Protein AF-A0A949E600-F1 (afdb_monomer_lite)

Radius of gyration: 34.29 Å; chains: 1; bounding box: 96×47×85 Å

pLDDT: mean 82.5, std 12.32, range [48.97, 97.75]

Secondary structure (DSSP, 8-state):
-----HHHHHHHHHHHHHHHHHHHHHHT-------------EEEEEE-B-TTSPBPPSEEEEEEEEEESSSSS--EEEEEEE-STTSSEEEBTTEEEEEETSSS---S-TTSS-EEEEEEEESSSSS---EEEEEEEEE---HHHHHHGGGTT--SSSPPPTTSSS------S----SS----S----TTSEEEESS-EEEEEEEEESEEEESS-EEEEEEEEES-EEESSS--EE--

Foldseek 3Di:
DDDDPPVNVVVVVVVVVVVVVVVVVVVPPPPDPDDPDDDQWDKDKDFDDDPVRFGDDWDFFKKKKFKFLDQPDTDTQDMDTQLDPVRTFTADSRMTIDIHCPRPHDDPPVVHPWIWMKMFTDHPSPPDGPDIDPRTHIDDDDPVVVVVCVQVPADPVGGDDPCPVHNDDDDDPDDDDPDDDDDPDDDQDQHEAEEAEEAADAADEEEEEYEYQYEYHYCHYHYDYDYHYNPYDNDNND

Structure (mmCIF, N/CA/C/O backbone):
data_AF-A0A949E600-F1
#
_entry.id   AF-A0A949E600-F1
#
loop_
_atom_site.group_PDB
_atom_site.id
_atom_site.type_symbol
_atom_site.label_atom_id
_atom_site.label_alt_id
_atom_site.label_comp_id
_atom_site.label_asym_id
_atom_site.label_entity_id
_atom_site.label_seq_id
_atom_site.pdbx_PDB_ins_code
_atom_site.Cartn_x
_atom_site.Cartn_y
_atom_site.Cartn_z
_atom_site.occupancy
_atom_site.B_iso_or_equiv
_atom_site.auth_seq_id
_atom_site.auth_comp_id
_atom_site.auth_asym_id
_atom_site.auth_atom_id
_atom_site.pdbx_PDB_model_num
ATOM 1 N N . MET A 1 1 ? 66.074 29.032 -19.765 1.00 52.03 1 MET A N 1
ATOM 2 C CA . MET A 1 1 ? 65.461 28.083 -18.802 1.00 52.03 1 MET A CA 1
ATOM 3 C C . MET A 1 1 ? 65.059 28.831 -17.530 1.00 52.03 1 MET A C 1
ATOM 5 O O . MET A 1 1 ? 65.925 29.275 -16.787 1.00 52.03 1 MET A O 1
ATOM 9 N N . LYS A 1 2 ? 63.759 29.071 -17.314 1.00 50.41 2 LYS A N 1
ATOM 10 C CA . LYS A 1 2 ? 63.244 29.911 -16.215 1.00 50.41 2 LYS A CA 1
ATOM 11 C C . LYS A 1 2 ? 63.150 29.062 -14.934 1.00 50.41 2 LYS A C 1
ATOM 13 O O . LYS A 1 2 ? 62.212 28.288 -14.788 1.00 50.41 2 LYS A O 1
ATOM 18 N N . LYS A 1 3 ? 64.148 29.152 -14.040 1.00 54.94 3 LYS A N 1
ATOM 19 C CA . LYS A 1 3 ? 64.186 28.401 -12.767 1.00 54.94 3 LYS A CA 1
ATOM 20 C C . LYS A 1 3 ? 62.997 28.806 -11.891 1.00 54.94 3 LYS A C 1
ATOM 22 O O . LYS A 1 3 ? 62.936 29.925 -11.384 1.00 54.94 3 LYS A O 1
ATOM 27 N N . ILE A 1 4 ? 62.037 27.903 -11.723 1.00 57.94 4 ILE A N 1
ATOM 28 C CA . ILE A 1 4 ? 60.929 28.085 -10.786 1.00 57.94 4 ILE A CA 1
ATOM 29 C C . ILE A 1 4 ? 61.523 28.087 -9.372 1.00 57.94 4 ILE A C 1
ATOM 31 O O . ILE A 1 4 ? 62.142 27.119 -8.942 1.00 57.94 4 ILE A O 1
ATOM 35 N N . SER A 1 5 ? 61.374 29.204 -8.655 1.00 64.75 5 SER A N 1
ATOM 36 C CA . SER A 1 5 ? 61.783 29.326 -7.252 1.00 64.75 5 SER A CA 1
ATOM 37 C C . SER A 1 5 ? 61.104 28.241 -6.409 1.00 64.75 5 SER A C 1
ATOM 39 O O . SER A 1 5 ? 59.890 28.064 -6.505 1.00 64.75 5 SER A O 1
ATOM 41 N N . ILE A 1 6 ? 61.858 27.567 -5.535 1.00 66.25 6 ILE A N 1
ATOM 42 C CA . ILE A 1 6 ? 61.380 26.513 -4.615 1.00 66.25 6 ILE A CA 1
ATOM 43 C C . ILE A 1 6 ? 60.125 26.955 -3.829 1.00 66.25 6 ILE A C 1
ATOM 45 O O . ILE A 1 6 ? 59.228 26.154 -3.567 1.00 66.25 6 ILE A O 1
ATOM 49 N N . LYS A 1 7 ? 59.999 28.257 -3.526 1.00 62.91 7 LYS A N 1
ATOM 50 C CA . LYS A 1 7 ? 58.816 28.836 -2.864 1.00 62.91 7 LYS A CA 1
ATOM 51 C C . LYS A 1 7 ? 57.547 28.781 -3.732 1.00 62.91 7 LYS A C 1
ATOM 53 O O . LYS A 1 7 ? 56.457 28.629 -3.192 1.00 62.91 7 LYS A O 1
ATOM 58 N N . ARG A 1 8 ? 57.670 28.892 -5.060 1.00 66.25 8 ARG A N 1
ATOM 59 C CA . ARG A 1 8 ? 56.549 28.784 -6.015 1.00 66.25 8 ARG A CA 1
ATOM 60 C C . ARG A 1 8 ? 56.122 27.327 -6.219 1.00 66.25 8 ARG A C 1
ATOM 62 O O . ARG A 1 8 ? 54.928 27.067 -6.254 1.00 66.25 8 ARG A O 1
ATOM 69 N N . ALA A 1 9 ? 57.072 26.389 -6.244 1.00 69.31 9 ALA A N 1
ATOM 70 C CA . ALA A 1 9 ? 56.783 24.954 -6.333 1.00 69.31 9 ALA A CA 1
ATOM 71 C C . ALA A 1 9 ? 56.010 24.430 -5.104 1.00 69.31 9 ALA A C 1
ATOM 73 O O . ALA A 1 9 ? 55.018 23.726 -5.267 1.00 69.31 9 ALA A O 1
ATOM 74 N N . LYS A 1 10 ? 56.380 24.853 -3.881 1.00 72.31 10 LYS A N 1
ATOM 75 C CA . LYS A 1 10 ? 55.628 24.507 -2.655 1.00 72.31 10 LYS A CA 1
ATOM 76 C C . LYS A 1 10 ? 54.192 25.046 -2.651 1.00 72.31 10 LYS A C 1
ATOM 78 O O . LYS A 1 10 ? 53.290 24.342 -2.216 1.00 72.31 10 LYS A O 1
ATOM 83 N N . LYS A 1 11 ? 53.966 26.272 -3.146 1.00 72.81 11 LYS A N 1
ATOM 84 C CA . LYS A 1 11 ? 52.616 26.859 -3.236 1.00 72.81 11 LYS A CA 1
ATOM 85 C C . LYS A 1 11 ? 51.728 26.121 -4.242 1.00 72.81 11 LYS A C 1
ATOM 87 O O . LYS A 1 11 ? 50.566 25.888 -3.944 1.00 72.81 11 LYS A O 1
ATOM 92 N N . ILE A 1 12 ? 52.279 25.718 -5.389 1.00 79.38 12 ILE A N 1
ATOM 93 C CA . ILE A 1 12 ? 51.553 24.936 -6.405 1.00 79.38 12 ILE A CA 1
ATOM 94 C C . ILE A 1 12 ? 51.204 23.540 -5.871 1.00 79.38 12 ILE A C 1
ATOM 96 O O . ILE A 1 12 ? 50.072 23.098 -6.033 1.00 79.38 12 ILE A O 1
ATOM 100 N N . GLY A 1 13 ? 52.137 22.878 -5.177 1.00 83.12 13 GLY A N 1
ATOM 101 C CA . GLY A 1 13 ? 51.879 21.579 -4.546 1.00 83.12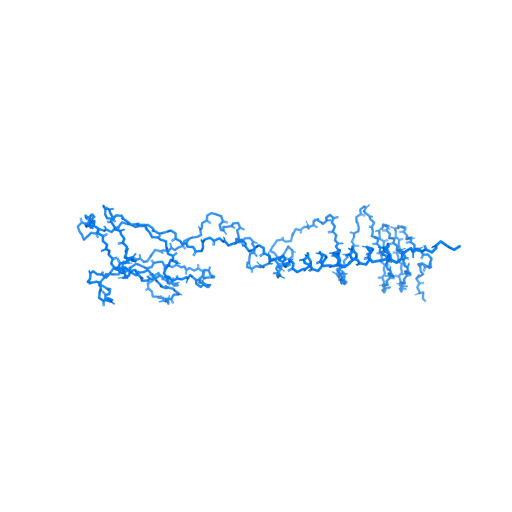 13 GLY A CA 1
ATOM 102 C C . GLY A 1 13 ? 50.793 21.640 -3.467 1.00 83.12 13 GLY A C 1
ATOM 103 O O . GLY A 1 13 ? 49.939 20.762 -3.416 1.00 83.12 13 GLY A O 1
ATOM 104 N N . LEU A 1 14 ? 50.773 22.704 -2.656 1.00 85.31 14 LEU A N 1
ATOM 105 C CA . LEU A 1 14 ? 49.722 22.917 -1.657 1.00 85.31 14 LEU A CA 1
ATOM 106 C C . LEU A 1 14 ? 48.349 23.147 -2.310 1.00 85.31 14 LEU A C 1
ATOM 108 O O . LEU A 1 14 ? 47.370 22.554 -1.875 1.00 85.31 14 LEU A O 1
ATOM 112 N N . PHE A 1 15 ? 48.281 23.949 -3.377 1.00 83.69 15 PHE A N 1
ATOM 113 C CA . PHE A 1 15 ? 47.037 24.168 -4.125 1.00 83.69 15 PHE A CA 1
ATOM 114 C C . PHE A 1 15 ? 46.507 22.882 -4.771 1.00 83.69 15 PHE A C 1
ATOM 116 O O . PHE A 1 15 ? 45.313 22.615 -4.695 1.00 83.69 15 PHE A O 1
ATOM 123 N N . LEU A 1 16 ? 47.384 22.062 -5.359 1.00 85.06 16 LEU A N 1
ATOM 124 C CA . LEU A 1 16 ? 46.992 20.772 -5.935 1.00 85.06 16 LEU A CA 1
ATOM 125 C C . LEU A 1 16 ? 46.502 19.789 -4.865 1.00 85.06 16 LEU A C 1
ATOM 127 O O . LEU A 1 16 ? 45.529 19.083 -5.099 1.00 85.06 16 LEU A O 1
ATOM 131 N N . ALA A 1 17 ? 47.126 19.770 -3.685 1.00 85.31 17 ALA A N 1
ATOM 132 C CA . ALA A 1 17 ? 46.685 18.920 -2.580 1.00 85.31 17 ALA A CA 1
ATOM 133 C C . ALA A 1 17 ? 45.297 19.324 -2.054 1.00 85.31 17 ALA A C 1
ATOM 135 O O . ALA A 1 17 ? 44.467 18.453 -1.808 1.00 85.31 17 ALA A O 1
ATOM 136 N N . VAL A 1 18 ? 45.024 20.629 -1.931 1.00 88.12 18 VAL A N 1
ATOM 137 C CA . VAL A 1 18 ? 43.701 21.139 -1.526 1.00 88.12 18 VAL A CA 1
ATOM 138 C C . VAL A 1 18 ? 42.643 20.821 -2.584 1.00 88.12 18 VAL A C 1
ATOM 140 O O . VAL A 1 18 ? 41.566 20.350 -2.239 1.00 88.12 18 VAL A O 1
ATOM 143 N N . PHE A 1 19 ? 42.974 20.986 -3.866 1.00 86.44 19 PHE A N 1
ATOM 144 C CA . PHE A 1 19 ? 42.059 20.675 -4.964 1.00 86.44 19 PHE A CA 1
ATOM 145 C C . PHE A 1 19 ? 41.711 19.180 -5.031 1.00 86.44 19 PHE A C 1
ATOM 147 O O . PHE A 1 19 ? 40.552 18.813 -5.197 1.00 86.44 19 PHE A O 1
ATOM 154 N N . ILE A 1 20 ? 42.700 18.297 -4.849 1.00 86.12 20 ILE A N 1
ATOM 155 C CA . ILE A 1 20 ? 42.462 16.847 -4.799 1.00 86.12 20 ILE A CA 1
ATOM 156 C C . ILE A 1 20 ? 41.607 16.485 -3.579 1.00 86.12 20 ILE A C 1
ATOM 158 O O . ILE A 1 20 ? 40.701 15.663 -3.697 1.00 86.12 20 ILE A O 1
ATOM 162 N N . LEU A 1 21 ? 41.850 17.119 -2.428 1.00 86.38 21 LEU A N 1
ATOM 163 C CA . LEU A 1 21 ? 41.049 16.902 -1.225 1.00 86.38 21 LEU A CA 1
ATOM 164 C C . LEU A 1 21 ? 39.584 17.321 -1.433 1.00 86.38 21 LEU A C 1
ATOM 166 O O . LEU A 1 21 ? 38.690 16.570 -1.053 1.00 86.38 21 LEU A O 1
ATOM 170 N N . GLU A 1 22 ? 39.325 18.456 -2.088 1.00 84.31 22 GLU A N 1
ATOM 171 C CA . GLU A 1 22 ? 37.961 18.886 -2.434 1.00 84.31 22 GLU A CA 1
ATOM 172 C C . GLU A 1 22 ? 37.259 17.898 -3.373 1.00 84.31 22 GLU A C 1
ATOM 174 O O . GLU A 1 22 ? 36.114 17.531 -3.120 1.00 84.31 22 GLU A O 1
ATOM 179 N N . VAL A 1 23 ? 37.940 17.405 -4.413 1.00 82.94 23 VAL A N 1
ATOM 180 C CA . VAL A 1 23 ? 37.364 16.424 -5.354 1.00 82.94 23 VAL A CA 1
ATOM 181 C C . VAL A 1 23 ? 37.048 15.090 -4.660 1.00 82.94 23 VAL A C 1
ATOM 183 O O . VAL A 1 23 ? 36.023 14.463 -4.945 1.00 82.94 23 VAL A O 1
ATOM 186 N N . VAL A 1 2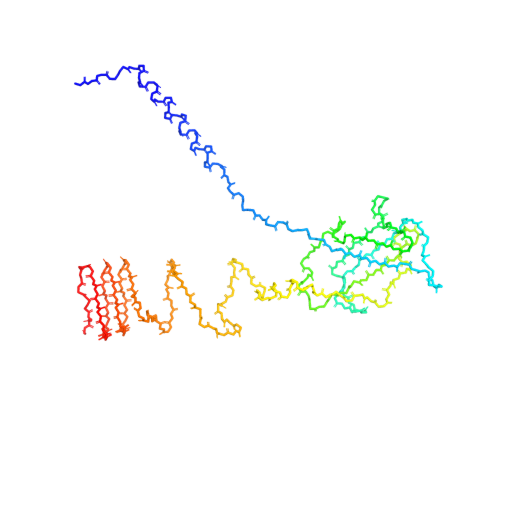4 ? 37.882 14.661 -3.707 1.00 83.94 24 VAL A N 1
ATOM 187 C CA . VAL A 1 24 ? 37.634 13.452 -2.902 1.00 83.94 24 VAL A CA 1
ATOM 188 C C . VAL A 1 24 ? 36.446 13.648 -1.952 1.00 83.94 24 VAL A C 1
ATOM 190 O O . VAL A 1 24 ? 35.608 12.758 -1.831 1.00 83.94 24 VAL A O 1
ATOM 193 N N . ILE A 1 25 ? 36.314 14.821 -1.329 1.00 79.56 25 ILE A N 1
ATOM 194 C CA . ILE A 1 25 ? 35.165 15.136 -0.465 1.00 79.56 25 ILE A CA 1
ATOM 195 C C . ILE A 1 25 ? 33.868 15.202 -1.286 1.00 79.56 25 ILE A C 1
ATOM 197 O O . ILE A 1 25 ? 32.840 14.687 -0.850 1.00 79.56 25 ILE A O 1
ATOM 201 N N . LEU A 1 26 ? 33.913 15.773 -2.494 1.00 71.94 26 LEU A N 1
ATOM 202 C CA . LEU A 1 26 ? 32.738 15.912 -3.358 1.00 71.94 26 LEU A CA 1
ATOM 203 C C . LEU A 1 26 ? 32.275 14.571 -3.953 1.00 71.94 26 LEU A C 1
ATOM 205 O O . LEU A 1 26 ? 31.080 14.364 -4.134 1.00 71.94 26 LEU A O 1
ATOM 209 N N . SER A 1 27 ? 33.200 13.641 -4.209 1.00 69.31 27 SER A N 1
ATOM 210 C CA . SER A 1 27 ? 32.885 12.281 -4.686 1.00 69.31 27 SER A CA 1
ATOM 211 C C . SER A 1 27 ? 32.391 11.333 -3.587 1.00 69.31 27 SER A C 1
ATOM 213 O O . SER A 1 27 ? 31.747 10.333 -3.895 1.00 69.31 27 SER A O 1
ATOM 215 N N . ALA A 1 28 ? 32.625 11.659 -2.311 1.00 67.75 28 ALA A N 1
ATOM 216 C CA . ALA A 1 28 ? 32.074 10.927 -1.170 1.00 67.75 28 ALA A CA 1
ATOM 217 C C . ALA A 1 28 ? 30.607 11.288 -0.857 1.00 67.75 28 ALA A C 1
ATOM 219 O O . ALA A 1 28 ? 29.966 10.610 -0.048 1.00 67.75 28 ALA A O 1
ATOM 220 N N . VAL A 1 29 ? 30.047 12.322 -1.499 1.00 69.38 29 VAL A N 1
ATOM 221 C CA . VAL A 1 29 ? 28.621 12.652 -1.390 1.00 69.38 29 VAL A CA 1
ATOM 222 C C . VAL A 1 29 ? 27.826 11.622 -2.190 1.00 69.38 29 VAL A C 1
ATOM 224 O O . VAL A 1 29 ? 27.551 11.780 -3.377 1.00 69.38 29 VAL A O 1
ATOM 227 N N . SER A 1 30 ? 27.469 10.527 -1.526 1.00 63.22 30 SER A N 1
ATOM 228 C CA . SER A 1 30 ? 26.515 9.562 -2.063 1.00 63.22 30 SER A CA 1
ATOM 229 C C . SER A 1 30 ? 25.172 10.264 -2.247 1.00 63.22 30 SER A C 1
ATOM 231 O O . SER A 1 30 ? 24.563 10.703 -1.272 1.00 63.22 30 SER A O 1
ATOM 233 N N . ILE A 1 31 ? 24.706 10.371 -3.493 1.00 61.34 31 ILE A N 1
ATOM 234 C CA . ILE A 1 31 ? 23.326 10.755 -3.794 1.00 61.34 31 ILE A CA 1
ATOM 235 C C . ILE A 1 31 ? 22.465 9.582 -3.333 1.00 61.34 31 ILE A C 1
ATOM 237 O O . ILE A 1 31 ? 22.260 8.611 -4.062 1.00 61.34 31 ILE A O 1
ATOM 241 N N . THR A 1 32 ? 22.017 9.622 -2.084 1.00 57.81 32 THR A N 1
ATOM 242 C CA . THR A 1 32 ? 20.986 8.704 -1.625 1.00 57.81 32 THR A CA 1
ATOM 243 C C . THR A 1 32 ? 19.737 9.012 -2.442 1.00 57.81 32 THR A C 1
ATOM 245 O O . THR A 1 32 ? 19.245 10.140 -2.458 1.00 57.81 32 THR A O 1
ATOM 248 N N . GLY A 1 33 ? 19.264 8.022 -3.202 1.00 59.19 33 GLY A N 1
ATOM 249 C CA . GLY A 1 33 ? 18.021 8.150 -3.949 1.00 59.19 33 GLY A CA 1
ATOM 250 C C . GLY A 1 33 ? 16.919 8.588 -2.992 1.00 59.19 33 GLY A C 1
ATOM 251 O O . GLY A 1 33 ? 16.664 7.918 -1.989 1.00 59.19 33 GLY A O 1
ATOM 252 N N . VAL A 1 34 ? 16.297 9.732 -3.274 1.00 50.69 34 VAL A N 1
ATOM 253 C CA . VAL A 1 34 ? 15.133 10.195 -2.524 1.00 50.69 34 VAL A CA 1
ATOM 254 C C . VAL A 1 34 ? 14.039 9.157 -2.733 1.00 50.69 34 VAL A C 1
ATOM 256 O O . VAL A 1 34 ? 13.442 9.067 -3.803 1.00 50.69 34 VAL A O 1
ATOM 259 N N . LYS A 1 35 ? 13.791 8.338 -1.712 1.00 56.16 35 LYS A N 1
ATOM 260 C CA . LYS A 1 35 ? 12.571 7.545 -1.649 1.00 56.16 35 LYS A CA 1
ATOM 261 C C . LYS A 1 35 ? 11.458 8.510 -1.274 1.00 56.16 35 LYS A C 1
ATOM 263 O O . LYS A 1 35 ? 11.536 9.161 -0.235 1.00 56.16 35 LYS A O 1
ATOM 268 N N . ALA A 1 36 ? 10.439 8.623 -2.118 1.00 52.72 36 ALA A N 1
ATOM 269 C CA . ALA A 1 36 ? 9.199 9.275 -1.734 1.00 52.72 36 ALA A CA 1
ATOM 270 C C . ALA A 1 36 ? 8.540 8.421 -0.639 1.00 52.72 36 ALA A C 1
ATOM 272 O O . ALA A 1 36 ? 7.776 7.505 -0.930 1.00 52.72 36 ALA A O 1
ATOM 273 N N . ALA A 1 37 ? 8.908 8.663 0.619 1.00 64.38 37 ALA A N 1
ATOM 274 C CA . ALA A 1 37 ? 8.253 8.047 1.760 1.00 64.38 37 ALA A CA 1
ATOM 275 C C . ALA A 1 37 ? 6.886 8.718 1.912 1.00 64.38 37 ALA A C 1
ATOM 277 O O . ALA A 1 37 ? 6.799 9.891 2.279 1.00 64.38 37 ALA A O 1
ATOM 278 N N . PHE A 1 38 ? 5.823 8.003 1.560 1.00 77.06 38 PHE A N 1
ATOM 279 C CA . PHE A 1 38 ? 4.467 8.427 1.876 1.00 77.06 38 PHE A CA 1
ATOM 280 C C . PHE A 1 38 ? 4.074 7.865 3.242 1.00 77.06 38 PHE A C 1
ATOM 282 O O . PHE A 1 38 ? 4.694 6.940 3.765 1.00 77.06 38 PHE A O 1
ATOM 289 N N . TYR A 1 39 ? 3.065 8.468 3.861 1.00 83.94 39 TYR A N 1
ATOM 290 C CA . TYR A 1 39 ? 2.630 8.056 5.185 1.00 83.94 39 TYR A CA 1
ATOM 291 C C . TYR A 1 39 ? 1.747 6.809 5.070 1.00 83.94 39 TYR A C 1
ATOM 293 O O . TYR A 1 39 ? 0.567 6.915 4.745 1.00 83.94 39 TYR A O 1
ATOM 301 N N . GLU A 1 40 ? 2.338 5.633 5.295 1.00 89.06 40 GLU A N 1
ATOM 302 C CA . GLU A 1 40 ? 1.714 4.301 5.180 1.00 89.06 40 GLU A CA 1
ATOM 303 C C . GLU A 1 40 ? 0.738 4.006 6.331 1.00 89.06 40 GLU A C 1
ATOM 305 O O . GLU A 1 40 ? 0.862 3.026 7.062 1.00 89.06 40 GLU A O 1
ATOM 310 N N . LYS A 1 41 ? -0.237 4.896 6.522 1.00 92.94 41 LYS A N 1
ATOM 311 C CA . LYS A 1 41 ? -1.267 4.784 7.553 1.00 92.94 41 LYS A CA 1
ATOM 312 C C . LYS A 1 41 ? -2.645 5.050 6.977 1.00 92.94 41 LYS A C 1
ATOM 314 O O . LYS A 1 41 ? -2.808 5.873 6.076 1.00 92.94 41 LYS A O 1
ATOM 319 N N . ILE A 1 42 ? -3.648 4.378 7.531 1.00 93.19 42 ILE A N 1
ATOM 320 C CA . ILE A 1 42 ? -5.039 4.501 7.085 1.00 93.19 42 ILE A CA 1
ATOM 321 C C . ILE A 1 42 ? -5.842 5.226 8.160 1.00 93.19 42 ILE A C 1
ATOM 323 O O . ILE A 1 42 ? -5.915 4.776 9.300 1.00 93.19 42 ILE A O 1
ATOM 327 N N . ASN A 1 43 ? -6.476 6.340 7.789 1.00 94.50 43 ASN A N 1
ATOM 328 C CA . ASN A 1 43 ? -7.443 7.000 8.661 1.00 94.50 43 ASN A CA 1
ATOM 329 C C . ASN A 1 43 ? -8.707 6.144 8.764 1.00 94.50 43 ASN A C 1
ATOM 331 O O . ASN A 1 43 ? -9.313 5.806 7.744 1.00 94.50 43 ASN A O 1
ATOM 335 N N . TYR A 1 44 ? -9.129 5.845 9.987 1.00 95.88 44 TYR A N 1
ATOM 336 C CA . TYR A 1 44 ? -10.372 5.142 10.257 1.00 95.88 44 TYR A CA 1
ATOM 337 C C . TYR A 1 44 ? -11.174 5.878 11.324 1.00 95.88 44 TYR A C 1
ATOM 339 O O . TYR A 1 44 ? -10.651 6.247 12.373 1.00 95.88 44 TYR A O 1
ATOM 347 N N . GLN A 1 45 ? -12.452 6.104 11.033 1.00 96.38 45 GLN A N 1
ATOM 348 C CA . GLN A 1 45 ? -13.375 6.801 11.916 1.00 96.38 45 GLN A CA 1
ATOM 349 C C . GLN A 1 45 ? -14.608 5.943 12.140 1.00 96.38 45 GLN A C 1
ATOM 351 O O . GLN A 1 45 ? -15.085 5.270 11.222 1.00 96.38 45 GLN A O 1
ATOM 356 N N . GLY A 1 46 ? -15.142 6.004 13.351 1.00 95.62 46 GLY A N 1
ATOM 357 C CA . GLY A 1 46 ? -16.341 5.271 13.718 1.00 95.62 46 GLY A CA 1
ATOM 358 C C . GLY A 1 46 ? -17.134 5.982 14.799 1.00 95.62 46 GLY A C 1
ATOM 359 O O . GLY A 1 46 ? -16.639 6.884 15.477 1.00 95.62 46 GLY A O 1
ATOM 360 N N . LYS A 1 47 ? -18.388 5.554 14.941 1.00 95.88 47 LYS A N 1
ATOM 361 C CA . LYS A 1 47 ? -19.253 5.929 16.052 1.00 95.88 47 LYS A CA 1
ATOM 362 C C . LYS A 1 47 ? -19.580 4.679 16.854 1.00 95.88 47 LYS A C 1
ATOM 364 O O . LYS A 1 47 ? -20.137 3.735 16.302 1.00 95.88 47 LYS A O 1
ATOM 369 N N . LEU A 1 48 ? -19.252 4.692 18.135 1.00 95.38 48 LEU A N 1
ATOM 370 C CA . LEU A 1 48 ? -19.585 3.644 19.079 1.00 95.38 48 LEU A CA 1
ATOM 371 C C . LEU A 1 48 ? -20.856 4.031 19.845 1.00 95.38 48 LEU A C 1
ATOM 373 O O . LEU A 1 48 ? -20.954 5.104 20.449 1.00 95.38 48 LEU A O 1
ATOM 377 N N . THR A 1 49 ? -21.847 3.149 19.794 1.00 95.31 49 THR A N 1
ATOM 378 C CA . THR A 1 49 ? -23.116 3.287 20.510 1.00 95.31 49 THR A CA 1
ATOM 379 C C . THR A 1 49 ? -23.370 2.050 21.349 1.00 95.31 49 THR A C 1
ATOM 381 O O . THR A 1 49 ? -22.949 0.955 20.985 1.00 95.31 49 THR A O 1
ATOM 384 N N . ASN A 1 50 ? -24.102 2.209 22.445 1.00 92.31 50 ASN A N 1
ATOM 385 C CA . ASN A 1 50 ? -24.636 1.074 23.186 1.00 92.31 50 ASN A CA 1
ATOM 386 C C . ASN A 1 50 ? -25.812 0.417 22.433 1.00 92.31 50 ASN A C 1
ATOM 388 O O . ASN A 1 50 ? -26.252 0.890 21.382 1.00 92.31 50 ASN A O 1
ATOM 392 N N . SER A 1 51 ? -26.367 -0.652 23.006 1.00 91.38 51 SER A N 1
ATOM 393 C CA . SER A 1 51 ? -27.507 -1.394 22.446 1.00 91.38 51 SER A CA 1
ATOM 394 C C . SER A 1 51 ? -28.791 -0.568 22.294 1.00 91.38 51 SER A C 1
ATOM 396 O O . SER A 1 51 ? -29.669 -0.936 21.521 1.00 91.38 51 SER A O 1
ATOM 398 N N . SER A 1 52 ? -28.904 0.562 22.998 1.00 95.69 52 SER A N 1
ATOM 399 C CA . SER A 1 52 ? -30.023 1.507 22.873 1.00 95.69 52 SER A CA 1
ATOM 400 C C . SER A 1 52 ? -29.786 2.578 21.797 1.00 95.69 52 SER A C 1
ATOM 402 O O . SER A 1 52 ? -30.585 3.501 21.665 1.00 95.69 52 SER A O 1
ATOM 404 N N . GLY A 1 53 ? -28.678 2.500 21.050 1.00 93.56 53 GLY A N 1
ATOM 405 C CA . GLY A 1 53 ? -28.300 3.476 20.022 1.00 93.56 53 GLY A CA 1
ATOM 406 C C . GLY A 1 53 ? -27.751 4.797 20.574 1.00 93.56 53 GLY A C 1
ATOM 407 O O . GLY A 1 53 ? -27.486 5.726 19.806 1.00 93.56 53 GLY A O 1
ATOM 408 N N . VAL A 1 54 ? -27.552 4.898 21.891 1.00 97.00 54 VAL A N 1
ATOM 409 C CA . VAL A 1 54 ? -26.974 6.082 22.537 1.00 97.00 54 VAL A CA 1
ATOM 410 C C . VAL A 1 54 ? -25.456 6.016 22.419 1.00 97.00 54 VAL A C 1
ATOM 412 O O . VAL A 1 54 ? -24.862 4.950 22.579 1.00 97.00 54 VAL A O 1
ATOM 415 N N . ALA A 1 55 ? -24.826 7.153 22.123 1.00 96.75 55 ALA A N 1
ATOM 416 C CA . ALA A 1 55 ? -23.371 7.262 22.100 1.00 96.75 55 ALA A CA 1
ATOM 417 C C . ALA A 1 55 ? -22.772 6.810 23.440 1.00 96.75 55 ALA A C 1
ATOM 419 O O . ALA A 1 55 ? -23.304 7.140 24.501 1.00 96.75 55 ALA A O 1
ATOM 420 N N . VAL A 1 56 ? -21.676 6.053 23.388 1.00 95.75 56 VAL A N 1
ATOM 421 C CA . VAL A 1 56 ? -20.942 5.704 24.611 1.00 95.75 56 VAL A CA 1
ATOM 422 C C . VAL A 1 56 ? -20.356 6.955 25.268 1.00 95.75 56 VAL A C 1
ATOM 424 O O . VAL A 1 56 ? -20.161 7.978 24.608 1.00 95.75 56 VAL A O 1
ATOM 427 N N . ALA A 1 57 ? -20.086 6.863 26.570 1.00 96.19 57 ALA A N 1
ATOM 428 C CA . ALA A 1 57 ? -19.511 7.962 27.331 1.00 96.19 57 ALA A CA 1
ATOM 429 C C . ALA A 1 57 ? -18.112 8.331 26.821 1.00 96.19 57 ALA A C 1
ATOM 431 O O . ALA A 1 57 ? -17.354 7.473 26.361 1.00 96.19 57 ALA A O 1
ATOM 432 N N . ASP A 1 58 ? -17.770 9.608 26.949 1.00 96.94 58 ASP A N 1
ATOM 433 C CA . ASP A 1 58 ? -16.448 10.115 26.598 1.00 96.94 58 ASP A CA 1
ATOM 434 C C . ASP A 1 58 ? -15.375 9.448 27.462 1.00 96.94 58 ASP A C 1
ATOM 436 O O . ASP A 1 58 ? -15.552 9.263 28.669 1.00 96.94 58 ASP A O 1
ATOM 440 N N . GLY A 1 59 ? -14.255 9.075 26.849 1.00 95.44 59 GLY A N 1
ATOM 441 C CA . GLY A 1 59 ? -13.202 8.349 27.549 1.00 95.44 59 GLY A CA 1
ATOM 442 C C . GLY A 1 59 ? -12.205 7.681 26.616 1.00 95.44 59 GLY A C 1
ATOM 443 O O . GLY A 1 59 ? -12.158 7.959 25.419 1.00 95.44 59 GLY A O 1
ATOM 444 N N . THR A 1 60 ? -11.393 6.791 27.180 1.00 95.94 60 THR A N 1
ATOM 445 C CA . THR A 1 60 ? -10.464 5.952 26.419 1.00 95.94 60 THR A CA 1
ATOM 446 C C . THR A 1 60 ? -10.888 4.496 26.510 1.00 95.94 60 THR A C 1
ATOM 448 O O . THR A 1 60 ? -11.269 4.032 27.583 1.00 95.94 60 THR A O 1
ATOM 451 N N . TYR A 1 61 ? -10.824 3.787 25.388 1.00 96.06 61 TYR A N 1
ATOM 452 C CA . TYR A 1 61 ? -11.307 2.415 25.262 1.00 96.06 61 TYR A CA 1
ATOM 453 C C . TYR A 1 61 ? -10.221 1.518 24.670 1.00 96.06 61 TYR A C 1
ATOM 455 O O . TYR A 1 61 ? -9.439 1.955 23.818 1.00 96.06 61 TYR A O 1
ATOM 463 N N . CYS A 1 62 ? -10.179 0.266 25.127 1.00 96.94 62 CYS A N 1
ATOM 464 C CA . CYS A 1 62 ? -9.295 -0.747 24.575 1.00 96.94 62 CYS A CA 1
ATOM 465 C C . CYS A 1 62 ? -9.947 -1.388 23.357 1.00 96.94 62 CYS A C 1
ATOM 467 O O . CYS A 1 62 ? -11.065 -1.891 23.420 1.00 96.94 62 CYS A O 1
ATOM 469 N N . MET A 1 63 ? -9.266 -1.328 22.217 1.00 97.38 63 MET A N 1
ATOM 470 C CA . MET A 1 63 ? -9.815 -1.818 20.954 1.00 97.38 63 MET A CA 1
ATOM 471 C C . MET A 1 63 ? -8.769 -2.610 20.183 1.00 97.38 63 MET A C 1
ATOM 473 O O . MET A 1 63 ? -7.564 -2.393 20.333 1.00 97.38 63 MET A O 1
ATOM 477 N N . LYS A 1 64 ? -9.230 -3.520 19.328 1.00 97.06 64 LYS A N 1
ATOM 478 C CA . LYS A 1 64 ? -8.395 -4.205 18.343 1.00 97.06 64 LYS A CA 1
ATOM 479 C C . LYS A 1 64 ? -9.004 -4.050 16.962 1.00 97.06 64 LYS A C 1
ATOM 481 O O . LYS A 1 64 ? -10.206 -4.229 16.767 1.00 97.06 64 LYS A O 1
ATOM 486 N N . PHE A 1 65 ? -8.150 -3.730 16.004 1.00 97.75 65 PHE A N 1
ATOM 487 C CA . PHE A 1 65 ? -8.490 -3.635 14.594 1.00 97.75 65 PHE A CA 1
ATOM 488 C C . PHE A 1 65 ? -7.827 -4.789 13.864 1.00 97.75 65 PHE A C 1
ATOM 490 O O . PHE A 1 65 ? -6.667 -5.109 14.123 1.00 97.75 65 PHE A O 1
ATOM 497 N N . ARG A 1 66 ? -8.562 -5.430 12.962 1.00 96.50 66 ARG A N 1
ATOM 498 C CA . ARG A 1 66 ? -8.073 -6.570 12.184 1.00 96.50 66 ARG A CA 1
ATOM 499 C C . ARG A 1 66 ? -8.438 -6.402 10.727 1.00 96.50 66 ARG A C 1
ATOM 501 O O . ARG A 1 66 ? -9.562 -6.020 10.416 1.00 96.50 66 ARG A O 1
ATOM 508 N N . ILE A 1 67 ? -7.516 -6.746 9.841 1.00 96.88 67 ILE A N 1
ATOM 509 C CA . ILE A 1 67 ? -7.796 -6.902 8.417 1.00 96.88 67 ILE A CA 1
ATOM 510 C C . ILE A 1 67 ? -7.876 -8.394 8.117 1.00 96.88 67 ILE A C 1
ATOM 512 O O . ILE A 1 67 ? -6.964 -9.159 8.428 1.00 96.88 67 ILE A O 1
ATOM 516 N N . MET A 1 68 ? -8.991 -8.785 7.513 1.00 96.00 68 MET A N 1
ATOM 517 C CA . MET A 1 68 ? -9.342 -10.158 7.172 1.00 96.00 68 MET A CA 1
ATOM 518 C C . MET A 1 68 ? -9.521 -10.288 5.658 1.00 96.00 68 MET A C 1
ATOM 520 O O . MET A 1 68 ? -9.932 -9.330 4.999 1.00 96.00 68 MET A O 1
ATOM 524 N N . ASP A 1 69 ? -9.283 -11.478 5.113 1.00 95.06 69 ASP A N 1
ATOM 525 C CA . ASP A 1 69 ? -9.454 -11.782 3.679 1.00 95.06 69 ASP A CA 1
ATOM 526 C C . ASP A 1 69 ? -10.909 -12.102 3.264 1.00 95.06 69 ASP A C 1
ATOM 528 O O . ASP A 1 69 ? -11.228 -12.184 2.077 1.00 95.06 69 ASP A O 1
ATOM 532 N N . ALA A 1 70 ? -11.823 -12.242 4.229 1.00 93.50 70 ALA A N 1
ATOM 533 C CA . ALA A 1 70 ? -13.226 -12.570 3.987 1.00 93.50 70 ALA A CA 1
ATOM 534 C C . ALA A 1 70 ? -14.185 -11.858 4.954 1.00 93.50 70 ALA A C 1
ATOM 536 O O . ALA A 1 70 ? -13.800 -11.408 6.036 1.00 93.50 70 ALA A O 1
ATOM 537 N N . LEU A 1 71 ? -15.469 -11.799 4.585 1.00 92.81 71 LEU A N 1
ATOM 538 C CA . LEU A 1 71 ? -16.509 -11.089 5.339 1.00 92.81 71 LEU A CA 1
ATOM 539 C C . LEU A 1 71 ? -16.854 -11.744 6.688 1.00 92.81 71 LEU A C 1
ATOM 541 O O . LEU A 1 71 ? -17.173 -11.037 7.641 1.00 92.81 71 LEU A O 1
ATOM 545 N N . THR A 1 72 ? -16.815 -13.077 6.769 1.00 87.19 72 THR A N 1
ATOM 546 C CA . THR A 1 72 ? -17.343 -13.827 7.927 1.00 87.19 72 THR A CA 1
ATOM 547 C C . THR A 1 72 ? -16.358 -14.886 8.420 1.00 87.19 72 THR A C 1
ATOM 549 O O . THR A 1 72 ? -15.959 -14.859 9.579 1.00 87.19 72 THR A O 1
ATOM 552 N N . VAL A 1 73 ? -15.893 -15.770 7.533 1.00 85.06 73 VAL A N 1
ATOM 553 C CA . VAL A 1 73 ? -14.893 -16.806 7.835 1.00 85.06 73 VAL A CA 1
ATOM 554 C C . VAL A 1 73 ? -13.691 -16.560 6.941 1.00 85.06 73 VAL A C 1
ATOM 556 O O . VAL A 1 73 ? -13.811 -16.678 5.728 1.00 85.06 73 VAL A O 1
ATOM 559 N N . GLY A 1 74 ? -12.570 -16.165 7.535 1.00 89.62 74 GLY A N 1
ATOM 560 C CA . GLY A 1 74 ? -11.368 -15.774 6.808 1.00 89.62 74 GLY A CA 1
ATOM 561 C C . GLY A 1 74 ? -10.139 -15.769 7.701 1.00 89.62 74 GLY A C 1
ATOM 562 O O . GLY A 1 74 ? -10.263 -15.885 8.924 1.00 89.62 74 GLY A O 1
ATOM 563 N N . ASN A 1 75 ? -8.976 -15.616 7.085 1.00 93.44 75 ASN A N 1
ATOM 564 C CA . ASN A 1 75 ? -7.696 -15.513 7.767 1.00 93.44 75 ASN A CA 1
ATOM 565 C C . ASN A 1 75 ? -7.435 -14.068 8.203 1.00 93.44 75 ASN A C 1
ATOM 567 O O . ASN A 1 75 ? -7.810 -13.115 7.513 1.00 93.44 75 ASN A O 1
ATOM 571 N N . GLU A 1 76 ? -6.782 -13.912 9.354 1.00 95.00 76 GLU A N 1
ATOM 572 C CA . GLU A 1 76 ? -6.236 -12.624 9.779 1.00 95.00 76 GLU A CA 1
ATOM 573 C C . GLU A 1 76 ? -4.973 -12.337 8.965 1.00 95.00 76 GLU A C 1
ATOM 575 O O . GLU A 1 76 ? -4.020 -13.112 8.991 1.00 95.00 76 GLU A O 1
ATOM 580 N N . LEU A 1 77 ? -4.986 -11.229 8.226 1.00 95.62 77 LEU A N 1
ATOM 581 C CA . LEU A 1 77 ? -3.838 -10.758 7.451 1.00 95.62 77 LEU A CA 1
ATOM 582 C C . LEU A 1 77 ? -2.998 -9.764 8.253 1.00 95.62 77 LEU A C 1
ATOM 584 O O . LEU A 1 77 ? -1.785 -9.686 8.086 1.00 95.62 77 LEU A O 1
ATOM 588 N N . TRP A 1 78 ? -3.657 -8.984 9.109 1.00 96.69 78 TRP A N 1
ATOM 589 C CA . TRP A 1 78 ? -3.026 -7.968 9.940 1.00 96.69 78 TRP A CA 1
ATOM 590 C C . TRP A 1 78 ? -3.903 -7.647 11.143 1.00 96.69 78 TRP A C 1
ATOM 592 O O . TRP A 1 78 ? -5.135 -7.696 11.053 1.00 96.69 78 TRP A O 1
ATOM 602 N N . SER A 1 79 ? -3.275 -7.257 12.248 1.00 96.75 79 SER A N 1
ATOM 603 C CA . SER A 1 79 ? -3.973 -6.709 13.399 1.00 96.75 79 SER A CA 1
ATOM 604 C C . SER A 1 79 ? -3.172 -5.649 14.133 1.00 96.75 79 SER A C 1
ATOM 606 O O . SER A 1 79 ? -1.946 -5.620 14.081 1.00 96.75 79 SER A O 1
ATOM 608 N N . GLU A 1 80 ? -3.896 -4.777 14.824 1.00 97.25 80 GLU A N 1
ATOM 609 C CA . GLU A 1 80 ? -3.336 -3.728 15.664 1.00 97.25 80 GLU A CA 1
ATOM 610 C C . GLU A 1 80 ? -4.189 -3.554 16.914 1.00 97.25 80 GLU A C 1
ATOM 612 O O . GLU A 1 80 ? -5.415 -3.421 16.842 1.00 97.25 80 GLU A O 1
ATOM 617 N N . THR A 1 81 ? -3.524 -3.538 18.065 1.00 96.38 81 THR A N 1
ATOM 618 C CA . THR A 1 81 ? -4.160 -3.460 19.378 1.00 96.38 81 THR A CA 1
ATOM 619 C C . THR A 1 81 ? -3.860 -2.119 20.046 1.00 96.38 81 THR A C 1
ATOM 621 O O . THR A 1 81 ? -2.704 -1.720 20.165 1.00 96.38 81 THR A O 1
ATOM 624 N N . TRP A 1 82 ? -4.912 -1.457 20.526 1.00 96.50 82 TRP A N 1
ATOM 625 C CA . TRP A 1 82 ? -4.900 -0.145 21.175 1.00 96.50 82 TRP A CA 1
ATOM 626 C C . TRP A 1 82 ? -5.219 -0.296 22.668 1.00 96.50 82 TRP A C 1
ATOM 628 O O . TRP A 1 82 ? -6.316 0.036 23.115 1.00 96.50 82 TRP A O 1
ATOM 638 N N . THR A 1 83 ? -4.295 -0.881 23.438 1.00 92.69 83 THR A N 1
ATOM 639 C CA . THR A 1 83 ? -4.503 -1.205 24.868 1.00 92.69 83 THR A CA 1
ATOM 640 C C . THR A 1 83 ? -3.519 -0.525 25.822 1.00 92.69 83 THR A C 1
ATOM 642 O O . THR A 1 83 ? -3.821 -0.413 27.012 1.00 92.69 83 THR A O 1
ATOM 645 N N . ALA A 1 84 ? -2.362 -0.046 25.346 1.00 86.06 84 ALA A N 1
ATOM 646 C CA . ALA A 1 84 ? -1.384 0.622 26.209 1.00 86.06 84 ALA A CA 1
ATOM 647 C C . ALA A 1 84 ? -1.914 1.979 26.704 1.00 86.06 84 ALA A C 1
ATOM 649 O O . ALA A 1 84 ? -2.720 2.615 26.032 1.00 86.06 84 ALA A O 1
ATOM 650 N N . ALA A 1 85 ? -1.491 2.415 27.894 1.00 79.31 85 ALA A N 1
ATOM 651 C CA . ALA A 1 85 ? -2.112 3.530 28.621 1.00 79.31 85 ALA A CA 1
ATOM 652 C C . ALA A 1 85 ? -2.198 4.850 27.826 1.00 79.31 85 ALA A C 1
ATOM 654 O O . ALA A 1 85 ? -3.185 5.571 27.951 1.00 79.31 85 ALA A O 1
ATOM 655 N N . ASP A 1 86 ? -1.200 5.140 26.997 1.00 81.94 86 ASP A N 1
ATOM 656 C CA . ASP A 1 86 ? -1.085 6.310 26.117 1.00 81.94 86 ASP A CA 1
ATOM 657 C C . ASP A 1 86 ? -1.467 6.021 24.650 1.00 81.94 86 ASP A C 1
ATOM 659 O O . ASP A 1 86 ? -1.369 6.895 23.792 1.00 81.94 86 ASP A O 1
ATOM 663 N N . ALA A 1 87 ? -1.937 4.805 24.370 1.00 87.62 87 ALA A N 1
ATOM 664 C CA . ALA A 1 87 ? -2.269 4.287 23.045 1.00 87.62 87 ALA A CA 1
ATOM 665 C C . ALA A 1 87 ? -3.680 3.677 22.981 1.00 87.62 87 ALA A C 1
ATOM 667 O O . ALA A 1 87 ? -3.970 2.851 22.117 1.00 87.62 87 ALA A O 1
ATOM 668 N N . LYS A 1 88 ? -4.563 4.029 23.920 1.00 94.62 88 LYS A N 1
ATOM 669 C CA . LYS A 1 88 ? -5.984 3.661 23.859 1.00 94.62 88 LYS A CA 1
ATOM 670 C C . LYS A 1 88 ? -6.727 4.559 22.879 1.00 94.62 88 LYS A C 1
ATOM 672 O O . LYS A 1 88 ? -6.336 5.702 22.639 1.00 94.62 88 LYS A O 1
ATOM 677 N N . VAL A 1 89 ? -7.850 4.074 22.360 1.00 96.75 89 VAL A N 1
ATOM 678 C CA . VAL A 1 89 ? -8.693 4.869 21.462 1.00 96.75 89 VAL A CA 1
ATOM 679 C C . VAL A 1 89 ? -9.470 5.897 22.280 1.00 96.75 89 VAL A C 1
ATOM 681 O O . VAL A 1 89 ? -10.279 5.531 23.133 1.00 96.75 89 VAL A O 1
ATOM 684 N N . SER A 1 90 ? -9.236 7.185 22.031 1.00 96.19 90 SER A N 1
ATOM 685 C CA . SER A 1 90 ? -10.036 8.267 22.613 1.00 96.19 90 SER A CA 1
ATOM 686 C C . SER A 1 90 ? -11.372 8.407 21.886 1.00 96.19 90 SER A C 1
ATOM 688 O O . SER A 1 90 ? -11.413 8.489 20.657 1.00 96.19 90 SER A O 1
ATOM 690 N N . ILE A 1 91 ? -12.456 8.465 22.658 1.00 97.06 91 ILE A N 1
ATOM 691 C CA . ILE A 1 91 ? -13.825 8.613 22.167 1.00 97.06 91 ILE A CA 1
ATOM 692 C C . ILE A 1 91 ? -14.449 9.874 22.766 1.00 97.06 91 ILE A C 1
ATOM 694 O O . ILE A 1 91 ? -14.367 10.105 23.974 1.00 97.06 91 ILE A O 1
ATOM 698 N N . THR A 1 92 ? -15.098 10.679 21.924 1.00 97.56 92 THR A N 1
ATOM 699 C CA . THR A 1 92 ? -15.833 11.887 22.329 1.00 97.56 92 THR A CA 1
ATOM 700 C C . THR A 1 92 ? -17.171 11.944 21.599 1.00 97.56 92 THR A C 1
ATOM 702 O O . THR A 1 92 ? -17.225 11.854 20.374 1.00 97.56 92 THR A O 1
ATOM 705 N N . SER A 1 93 ? -18.274 12.065 22.336 1.00 95.94 93 SER A N 1
ATOM 706 C CA . SER A 1 93 ? -19.649 11.944 21.835 1.00 95.94 93 SER A CA 1
ATOM 707 C C . SER A 1 93 ? -19.885 10.655 21.035 1.00 95.94 93 SER A C 1
ATOM 709 O O . SER A 1 93 ? -20.586 10.638 20.018 1.00 95.94 93 SER A O 1
ATOM 711 N N . GLY A 1 94 ? -19.255 9.565 21.479 1.00 95.81 94 GLY A N 1
ATOM 712 C CA . GLY A 1 94 ? -19.250 8.274 20.794 1.00 95.81 94 GLY A CA 1
ATOM 713 C C . GLY A 1 94 ? -18.417 8.228 19.510 1.00 95.81 94 GLY A C 1
ATOM 714 O O . GLY A 1 94 ? -18.360 7.171 18.899 1.00 95.81 94 GLY A O 1
ATOM 715 N N . LEU A 1 95 ? -17.777 9.314 19.071 1.00 97.56 95 LEU A N 1
ATOM 716 C CA . LEU A 1 95 ? -16.946 9.339 17.863 1.00 97.56 95 LEU A CA 1
ATOM 717 C C . LEU A 1 95 ? -15.480 9.072 18.191 1.00 97.56 95 LEU A C 1
ATOM 719 O O . LEU A 1 95 ? -14.963 9.578 19.186 1.00 97.56 95 LEU A O 1
ATOM 723 N N . PHE A 1 96 ? -14.803 8.339 17.311 1.00 97.38 96 PHE A N 1
ATOM 724 C CA . PHE A 1 96 ? -13.357 8.154 17.356 1.00 97.38 96 PHE A CA 1
ATOM 725 C C . PHE A 1 96 ? -12.730 8.303 15.973 1.00 97.38 96 PHE A C 1
ATOM 727 O O . PHE A 1 96 ? -13.375 8.067 14.948 1.00 97.38 96 PHE A O 1
ATOM 734 N N . SER A 1 97 ? -11.447 8.660 15.964 1.00 97.31 97 SER A N 1
ATOM 735 C CA . SER A 1 97 ? -10.605 8.719 14.773 1.00 97.31 97 SER A CA 1
ATOM 736 C C . SER A 1 97 ? -9.236 8.150 15.110 1.00 97.31 97 SER A C 1
ATOM 738 O O . SER A 1 97 ? -8.574 8.642 16.021 1.00 97.31 97 SER A O 1
ATOM 740 N N . VAL A 1 98 ? -8.803 7.136 14.369 1.00 96.62 98 VAL A N 1
ATOM 741 C CA . VAL A 1 98 ? -7.503 6.480 14.548 1.00 96.62 98 VAL A CA 1
ATOM 742 C C . VAL A 1 98 ? -6.735 6.445 13.232 1.00 96.62 98 VAL A C 1
ATOM 744 O O . VAL A 1 98 ? -7.323 6.447 12.148 1.00 96.62 98 VAL A O 1
ATOM 747 N N . LEU A 1 99 ? -5.408 6.394 13.331 1.00 96.19 99 LEU A N 1
ATOM 748 C CA . LEU A 1 99 ? -4.537 6.079 12.205 1.00 96.19 99 LEU A CA 1
ATOM 749 C C . LEU A 1 99 ? -4.035 4.648 12.358 1.00 96.19 99 LEU A C 1
ATOM 751 O O . LEU A 1 99 ? -3.089 4.407 13.109 1.00 96.19 99 LEU A O 1
ATOM 755 N N . LEU A 1 100 ? -4.651 3.730 11.620 1.00 96.31 100 LEU A N 1
ATOM 756 C CA . LEU A 1 100 ? -4.229 2.335 11.544 1.00 96.31 100 LEU A CA 1
ATOM 757 C C . LEU A 1 100 ? -2.827 2.254 10.928 1.00 96.31 100 LEU A C 1
ATOM 759 O O . LEU A 1 100 ? -2.540 2.971 9.962 1.00 96.31 100 LEU A O 1
ATOM 763 N N . GLY A 1 101 ? -1.970 1.402 11.487 1.00 96.00 101 GLY A N 1
ATOM 764 C CA . GLY A 1 101 ? -0.549 1.330 11.137 1.00 96.00 101 GLY A CA 1
ATOM 765 C C . GLY A 1 101 ? 0.352 2.138 12.079 1.00 96.00 101 GLY A C 1
ATOM 766 O O . GLY A 1 101 ? 1.547 2.283 11.822 1.00 96.00 101 GLY A O 1
ATOM 767 N N . SER A 1 102 ? -0.204 2.722 13.147 1.00 94.25 102 SER A N 1
ATOM 768 C CA . SER A 1 102 ? 0.567 3.511 14.119 1.00 94.25 102 SER A CA 1
ATOM 769 C C . SER A 1 102 ? 1.256 2.664 15.182 1.00 94.25 102 SER A C 1
ATOM 771 O O . SER A 1 102 ? 2.319 3.066 15.650 1.00 94.25 102 SER A O 1
ATOM 773 N N . HIS A 1 103 ? 0.682 1.515 15.538 1.00 94.12 103 HIS A N 1
ATOM 774 C CA . HIS A 1 103 ? 1.248 0.590 16.525 1.00 94.12 103 HIS A CA 1
ATOM 775 C C . HIS A 1 103 ? 1.746 -0.700 15.877 1.00 94.12 103 HIS A C 1
ATOM 777 O O . HIS A 1 103 ? 2.661 -1.338 16.395 1.00 94.12 103 HIS A O 1
ATOM 783 N N . THR A 1 104 ? 1.186 -1.086 14.730 1.00 95.38 104 THR A N 1
ATOM 784 C CA . THR A 1 104 ? 1.636 -2.248 13.962 1.00 95.38 104 THR A CA 1
ATOM 785 C C . THR A 1 104 ? 1.678 -1.886 12.486 1.00 95.38 104 THR A C 1
ATOM 787 O O . THR A 1 104 ? 0.641 -1.759 11.846 1.00 95.38 104 THR A O 1
ATOM 790 N N . ALA A 1 105 ? 2.880 -1.704 11.933 1.00 95.06 105 ALA A N 1
ATOM 791 C CA . ALA A 1 105 ? 3.052 -1.352 10.525 1.00 95.06 105 ALA A CA 1
ATOM 792 C C . ALA A 1 105 ? 2.365 -2.373 9.602 1.00 95.06 105 ALA A C 1
ATOM 794 O O . ALA A 1 105 ? 2.325 -3.570 9.900 1.00 95.06 105 ALA A O 1
ATOM 795 N N . PHE A 1 106 ? 1.824 -1.902 8.480 1.00 93.56 106 PHE A N 1
ATOM 796 C CA . PHE A 1 106 ? 1.285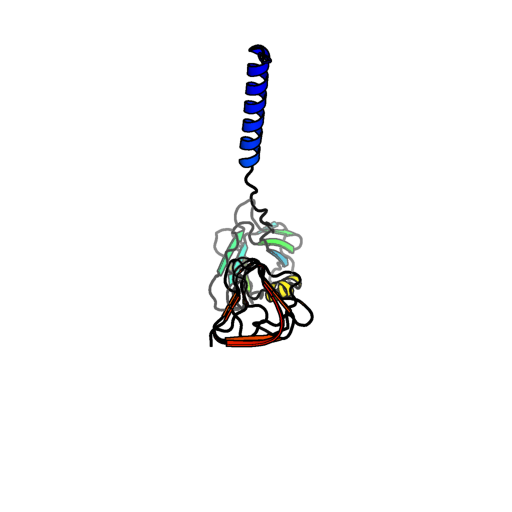 -2.800 7.467 1.00 93.56 106 PHE A CA 1
ATOM 797 C C . PHE A 1 106 ? 2.414 -3.587 6.800 1.00 93.56 106 PHE A C 1
ATOM 799 O O . PHE A 1 106 ? 3.493 -3.061 6.533 1.00 93.56 106 PHE A O 1
ATOM 806 N N . THR A 1 107 ? 2.150 -4.856 6.516 1.00 88.00 107 THR A N 1
ATOM 807 C CA . THR A 1 107 ? 2.957 -5.664 5.600 1.00 88.00 107 THR A CA 1
ATOM 808 C C . THR A 1 107 ? 2.320 -5.619 4.206 1.00 88.00 107 THR A C 1
ATOM 810 O O . THR A 1 107 ? 1.387 -4.848 3.969 1.00 88.00 107 THR A O 1
ATOM 813 N N . ASP A 1 108 ? 2.798 -6.427 3.258 1.00 86.88 108 ASP A N 1
ATOM 814 C CA . ASP A 1 108 ? 2.254 -6.493 1.894 1.00 86.88 108 ASP A CA 1
ATOM 815 C C . ASP A 1 108 ? 0.892 -7.226 1.825 1.00 86.88 108 ASP A C 1
ATOM 817 O O . ASP A 1 108 ? 0.723 -8.224 1.131 1.00 86.88 108 ASP A O 1
ATOM 821 N N . ILE A 1 109 ? -0.090 -6.761 2.604 1.00 89.88 109 ILE A N 1
ATOM 822 C CA . ILE A 1 109 ? -1.448 -7.332 2.690 1.00 89.88 109 ILE A CA 1
ATOM 823 C C . ILE A 1 109 ? -2.397 -6.765 1.628 1.00 89.88 109 ILE A C 1
ATOM 825 O O . ILE A 1 109 ? -3.462 -7.324 1.370 1.00 89.88 109 ILE A O 1
ATOM 829 N N . PHE A 1 110 ? -2.037 -5.633 1.015 1.00 87.56 110 PHE A N 1
ATOM 830 C CA . PHE A 1 110 ? -2.900 -4.893 0.088 1.00 87.56 110 PHE A CA 1
ATOM 831 C C . PHE A 1 110 ? -2.900 -5.448 -1.344 1.00 87.56 110 PHE A C 1
ATOM 833 O O . PHE A 1 110 ? -3.528 -4.873 -2.231 1.00 87.56 110 PHE A O 1
ATOM 840 N N . ASN A 1 111 ? -2.238 -6.585 -1.565 1.00 79.25 111 ASN A N 1
ATOM 841 C CA . ASN A 1 111 ? -2.244 -7.340 -2.820 1.00 79.25 111 ASN A CA 1
ATOM 842 C C . ASN A 1 111 ? -3.459 -8.288 -2.965 1.00 79.25 111 ASN A C 1
ATOM 844 O O . ASN A 1 111 ? -3.656 -8.883 -4.025 1.00 79.25 111 ASN A O 1
ATOM 848 N N . SER A 1 112 ? -4.287 -8.428 -1.923 1.00 71.88 112 SER A N 1
ATOM 849 C CA . SER A 1 112 ? -5.444 -9.330 -1.900 1.00 71.88 112 SER A CA 1
ATOM 850 C C . SER A 1 112 ? -6.681 -8.757 -2.608 1.00 71.88 112 SER A C 1
ATOM 852 O O . SER A 1 112 ? -6.937 -7.555 -2.597 1.00 71.88 112 SER A O 1
ATOM 854 N N . VAL A 1 113 ? -7.505 -9.636 -3.193 1.00 73.25 113 VAL A N 1
ATOM 855 C CA . VAL A 1 113 ? -8.676 -9.256 -4.019 1.00 73.25 113 VAL A CA 1
ATOM 856 C C . VAL A 1 113 ? -9.825 -8.668 -3.187 1.00 73.25 113 VAL A C 1
ATOM 858 O O . VAL A 1 113 ? -10.678 -7.946 -3.705 1.00 73.25 113 VAL A O 1
ATOM 861 N N . SER A 1 114 ? -9.890 -8.976 -1.893 1.00 89.25 114 SER A N 1
ATOM 862 C CA . SER A 1 114 ? -10.892 -8.431 -0.977 1.00 89.25 114 SER A CA 1
ATOM 863 C C . SER A 1 114 ? -10.332 -8.352 0.435 1.00 89.25 114 SER A C 1
ATOM 865 O O . SER A 1 114 ? -9.760 -9.315 0.930 1.00 89.25 114 SER A O 1
ATOM 867 N N . LEU A 1 115 ? -10.513 -7.196 1.070 1.00 94.81 115 LEU A N 1
ATOM 868 C CA . LEU A 1 115 ? -10.065 -6.921 2.429 1.00 94.81 115 LEU A CA 1
ATOM 869 C C . LEU A 1 115 ? -11.239 -6.413 3.258 1.00 94.81 115 LEU A C 1
ATOM 871 O O . LEU A 1 115 ? -12.043 -5.605 2.783 1.00 94.81 115 LEU A O 1
ATOM 875 N N . TYR A 1 116 ? -11.321 -6.869 4.501 1.00 96.12 116 TYR A N 1
ATOM 876 C CA . TYR A 1 116 ? -12.403 -6.537 5.419 1.00 96.12 116 TYR A CA 1
ATOM 877 C C . TYR A 1 116 ? -11.833 -6.119 6.769 1.00 96.12 116 TYR A C 1
ATOM 879 O O . TYR A 1 116 ? -11.061 -6.858 7.373 1.00 96.12 116 TYR A O 1
ATOM 887 N N . LEU A 1 117 ? -12.239 -4.950 7.252 1.00 96.56 117 LEU A N 1
ATOM 888 C CA . LEU A 1 117 ? -11.892 -4.448 8.572 1.00 96.56 117 LEU A CA 1
ATOM 889 C C . LEU A 1 117 ? -12.881 -4.987 9.612 1.00 96.56 117 LEU A C 1
ATOM 891 O O . LEU A 1 117 ? -14.086 -4.732 9.531 1.00 96.56 117 LEU A O 1
ATOM 895 N N . GLU A 1 118 ? -12.361 -5.717 10.590 1.00 97.12 118 GLU A N 1
ATOM 896 C CA . GLU A 1 118 ? -13.064 -6.101 11.810 1.00 97.12 118 GLU A CA 1
ATOM 897 C C . GLU A 1 118 ? -12.602 -5.203 12.961 1.00 97.12 118 GLU A C 1
ATOM 899 O O . GLU A 1 118 ? -11.414 -4.891 13.089 1.00 97.12 118 GLU A O 1
ATOM 904 N N . VAL A 1 119 ? -13.553 -4.788 13.792 1.00 96.94 119 VAL A N 1
ATOM 905 C CA . VAL A 1 119 ? -13.302 -3.998 14.997 1.00 96.94 119 VAL A CA 1
ATOM 906 C C . VAL A 1 119 ? -13.749 -4.828 16.189 1.00 96.94 119 VAL A C 1
ATOM 908 O O . VAL A 1 119 ? -14.817 -5.441 16.152 1.00 96.94 119 VAL A O 1
ATOM 911 N N . GLN A 1 120 ? -12.938 -4.841 17.236 1.00 96.81 120 GLN A N 1
ATOM 912 C CA . GLN A 1 120 ? -13.233 -5.518 18.489 1.00 96.81 120 GLN A CA 1
ATOM 913 C C . GLN A 1 120 ? -13.050 -4.535 19.641 1.00 96.81 120 GLN A C 1
ATOM 915 O O . GLN A 1 120 ? -12.115 -3.726 19.624 1.00 96.81 120 GLN A O 1
ATOM 920 N N . LEU A 1 121 ? -13.947 -4.597 20.617 1.00 96.00 121 LEU A N 1
ATOM 921 C CA . LEU A 1 121 ? -13.887 -3.807 21.839 1.00 96.00 121 LEU A CA 1
ATOM 922 C C . LEU A 1 121 ? -13.580 -4.742 23.008 1.00 96.00 121 LEU A C 1
ATOM 924 O O . LEU A 1 121 ? -14.174 -5.811 23.125 1.00 96.00 121 LEU A O 1
ATOM 928 N N . ASP A 1 122 ? -12.637 -4.307 23.832 1.00 95.50 122 ASP A N 1
ATOM 929 C CA . ASP A 1 122 ? -12.282 -4.901 25.114 1.00 95.50 122 ASP A CA 1
ATOM 930 C C . ASP A 1 122 ? -12.684 -3.882 26.186 1.00 95.50 122 ASP A C 1
ATOM 932 O O . ASP A 1 122 ? -12.101 -2.793 26.293 1.00 95.50 122 ASP A O 1
ATOM 936 N N . VAL A 1 123 ? -13.766 -4.178 26.904 1.00 90.56 123 VAL A N 1
ATOM 937 C CA . VAL A 1 123 ? -14.346 -3.246 27.881 1.00 90.56 123 VAL A CA 1
ATOM 938 C C . VAL A 1 123 ? -13.526 -3.246 29.170 1.00 90.56 123 VAL A C 1
ATOM 940 O O . VAL A 1 123 ? -13.360 -2.190 29.790 1.00 90.56 123 VAL A O 1
ATOM 943 N N . ALA A 1 124 ? -12.999 -4.407 29.563 1.00 91.31 124 ALA A N 1
ATOM 944 C CA . ALA A 1 124 ? -12.207 -4.580 30.778 1.00 91.31 124 ALA A CA 1
ATOM 945 C C . ALA A 1 124 ? -10.733 -4.161 30.618 1.00 91.31 124 ALA A C 1
ATOM 947 O O . ALA A 1 124 ? -10.039 -3.968 31.621 1.00 91.31 124 ALA A O 1
ATOM 948 N N . CYS A 1 125 ? -10.264 -3.966 29.383 1.00 92.88 125 CYS A N 1
ATOM 949 C CA . CYS A 1 125 ? -8.855 -3.800 29.031 1.00 92.88 125 CYS A CA 1
ATOM 950 C C . CYS A 1 125 ? -7.971 -4.963 29.527 1.00 92.88 125 CYS A C 1
ATOM 952 O O . CYS A 1 125 ? -6.834 -4.730 29.954 1.00 92.88 125 CYS A O 1
ATOM 954 N N . ASP A 1 126 ? -8.481 -6.195 29.505 1.00 93.25 126 ASP A N 1
ATOM 955 C CA . ASP A 1 126 ? -7.804 -7.394 30.023 1.00 93.25 126 ASP A CA 1
ATOM 956 C C . ASP A 1 126 ? -7.332 -8.362 28.919 1.00 93.25 126 ASP A C 1
ATOM 958 O O . ASP A 1 126 ? -6.872 -9.470 29.209 1.00 93.25 126 ASP A O 1
ATOM 962 N N . ALA A 1 127 ? -7.376 -7.908 27.661 1.00 90.12 127 ALA A N 1
ATOM 963 C CA . ALA A 1 127 ? -7.089 -8.671 26.449 1.00 90.12 127 ALA A CA 1
ATOM 964 C C . ALA A 1 127 ? -8.117 -9.769 26.122 1.00 90.12 127 ALA A C 1
ATOM 966 O O . ALA A 1 127 ? -7.861 -10.610 25.248 1.00 90.12 127 ALA A O 1
ATOM 967 N N . VAL A 1 128 ? -9.291 -9.738 26.755 1.00 93.50 128 VAL A N 1
ATOM 968 C CA . VAL A 1 128 ? -10.473 -10.496 26.347 1.00 93.50 128 VAL A CA 1
ATOM 969 C C . VAL A 1 128 ? -11.424 -9.547 25.621 1.00 93.50 128 VAL A C 1
ATOM 971 O O . VAL A 1 128 ? -11.963 -8.616 26.192 1.00 93.50 128 VAL A O 1
ATOM 974 N N . TYR A 1 129 ? -11.637 -9.774 24.326 1.00 92.12 129 TYR A N 1
ATOM 975 C CA . TYR A 1 129 ? -12.515 -8.926 23.516 1.00 92.12 129 TYR A CA 1
ATOM 976 C C . TYR A 1 129 ? -13.953 -9.434 23.590 1.00 92.12 129 TYR A C 1
ATOM 978 O O . TYR A 1 129 ? -14.293 -10.417 22.923 1.00 92.12 129 TYR A O 1
ATOM 986 N N . GLU A 1 130 ? -14.789 -8.788 24.399 1.00 93.00 130 GLU A N 1
ATOM 987 C CA . GLU A 1 130 ? -16.165 -9.239 24.630 1.00 93.00 130 GLU A CA 1
ATOM 988 C C . GLU A 1 130 ? -17.106 -8.895 23.475 1.00 93.00 130 GLU A C 1
ATOM 990 O O . GLU A 1 130 ? -18.098 -9.593 23.263 1.00 93.00 130 GLU A O 1
ATOM 995 N N . GLU A 1 131 ? -16.789 -7.850 22.710 1.00 93.50 131 GLU A N 1
ATOM 996 C CA . GLU A 1 131 ? -17.621 -7.389 21.604 1.00 93.50 131 GLU A CA 1
ATOM 997 C C . GLU A 1 131 ? -16.845 -7.407 20.284 1.00 93.50 131 GLU A C 1
ATOM 999 O O . GLU A 1 131 ? -15.755 -6.840 20.152 1.00 93.50 131 GLU A O 1
ATOM 1004 N N . VAL A 1 132 ? -17.446 -8.042 19.277 1.00 94.00 132 VAL A N 1
ATOM 1005 C CA . VAL A 1 132 ? -16.914 -8.129 17.915 1.00 94.00 132 VAL A CA 1
ATOM 1006 C C . VAL A 1 132 ? -17.947 -7.553 16.961 1.00 94.00 132 VAL A C 1
ATOM 1008 O O . VAL A 1 132 ? -18.993 -8.154 16.715 1.00 94.00 132 VAL A O 1
ATOM 1011 N N . PHE A 1 133 ? -17.635 -6.401 16.373 1.00 92.06 133 PHE A N 1
ATOM 1012 C CA . PHE A 1 133 ? -18.577 -5.704 15.505 1.00 92.06 133 PHE A CA 1
ATOM 1013 C C . PHE A 1 133 ? -18.682 -6.403 14.143 1.00 92.06 133 PHE A C 1
ATOM 1015 O O . PHE A 1 133 ? -17.748 -6.380 13.334 1.00 92.06 133 PHE A O 1
ATOM 1022 N N . ALA A 1 134 ? -19.848 -6.998 13.881 1.00 88.75 134 ALA A N 1
ATOM 1023 C CA . ALA A 1 134 ? -20.201 -7.659 12.627 1.00 88.75 134 ALA A CA 1
ATOM 1024 C C . ALA A 1 134 ? -21.423 -6.988 11.951 1.00 88.75 134 ALA A C 1
ATOM 1026 O O . ALA A 1 134 ? -22.299 -6.476 12.648 1.00 88.75 134 ALA A O 1
ATOM 1027 N N . PRO A 1 135 ? -21.537 -7.018 10.606 1.00 90.69 135 PRO A N 1
ATOM 1028 C CA . PRO A 1 135 ? -20.574 -7.573 9.653 1.00 90.69 135 PRO A CA 1
ATOM 1029 C C . PRO A 1 135 ? -19.323 -6.693 9.501 1.00 90.69 135 PRO A C 1
ATOM 1031 O O . PRO A 1 135 ? -19.373 -5.480 9.705 1.00 90.69 135 PRO A O 1
ATOM 1034 N N . ARG 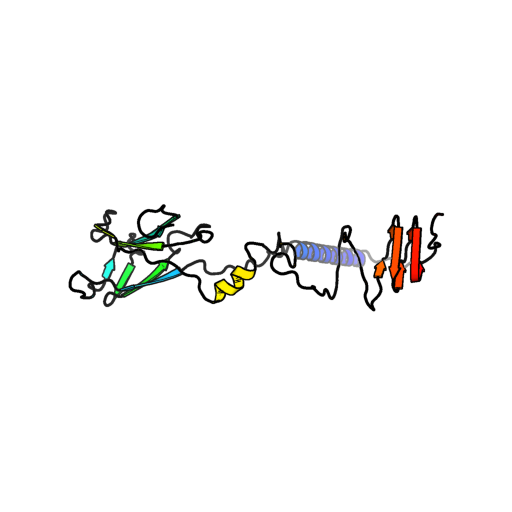A 1 136 ? -18.200 -7.306 9.102 1.00 95.31 136 ARG A N 1
ATOM 1035 C CA . ARG A 1 136 ? -16.942 -6.588 8.841 1.00 95.31 136 ARG A CA 1
ATOM 1036 C C . ARG A 1 136 ? -17.126 -5.539 7.747 1.00 95.31 136 ARG A C 1
ATOM 1038 O O . ARG A 1 136 ? -17.891 -5.734 6.797 1.00 95.31 136 ARG A O 1
ATOM 1045 N N . LYS A 1 137 ? -16.369 -4.447 7.820 1.00 94.62 137 LYS A N 1
ATOM 1046 C CA . LYS A 1 137 ? -16.416 -3.393 6.805 1.00 94.62 137 LYS A CA 1
ATOM 1047 C C . LYS A 1 137 ? -15.479 -3.721 5.645 1.00 94.62 137 LYS A C 1
ATOM 1049 O O . LYS A 1 137 ? -14.267 -3.706 5.813 1.00 94.62 137 LYS A O 1
ATOM 1054 N N . GLN A 1 138 ? -16.025 -3.963 4.454 1.00 94.62 138 GLN A N 1
ATOM 1055 C CA . GLN A 1 138 ? -15.205 -4.122 3.249 1.00 94.62 138 GLN A CA 1
ATOM 1056 C C . GLN A 1 138 ? -14.422 -2.835 2.947 1.00 94.62 138 GLN A C 1
ATOM 1058 O O . GLN A 1 138 ? -14.994 -1.737 2.941 1.00 94.62 138 GLN A O 1
ATOM 1063 N N . LEU A 1 139 ? -13.124 -2.985 2.690 1.00 93.38 139 LEU A N 1
ATOM 1064 C CA . LEU A 1 139 ? -12.225 -1.911 2.289 1.00 93.38 139 LEU A CA 1
ATOM 1065 C C . LEU A 1 139 ? -12.217 -1.795 0.762 1.00 93.38 139 LEU A C 1
ATOM 1067 O O . LEU A 1 139 ? -12.026 -2.778 0.049 1.00 93.38 139 LEU A O 1
ATOM 1071 N N . GLY A 1 140 ? -12.448 -0.580 0.269 1.00 90.19 140 GLY A N 1
ATOM 1072 C CA . GLY A 1 140 ? -12.430 -0.254 -1.154 1.00 90.19 140 GLY A CA 1
ATOM 1073 C C . GLY A 1 140 ? -11.235 0.619 -1.525 1.00 90.19 140 GLY A C 1
ATOM 1074 O O . GLY A 1 140 ? -10.650 1.291 -0.676 1.00 90.19 140 GLY A O 1
ATOM 1075 N N . ALA A 1 141 ? -10.899 0.634 -2.813 1.00 88.19 141 ALA A N 1
ATOM 1076 C CA . ALA A 1 141 ? -9.878 1.525 -3.345 1.00 88.19 141 ALA A CA 1
ATOM 1077 C C . ALA A 1 141 ? -10.330 2.994 -3.292 1.00 88.19 141 ALA A C 1
ATOM 1079 O O . ALA A 1 141 ? -11.494 3.316 -3.543 1.00 88.19 141 ALA A O 1
ATOM 1080 N N . VAL A 1 142 ? -9.386 3.897 -3.023 1.00 87.44 142 VAL A N 1
ATOM 1081 C CA . VAL A 1 142 ? -9.594 5.344 -3.173 1.00 87.44 142 VAL A CA 1
ATOM 1082 C C . VAL A 1 142 ? -9.493 5.753 -4.651 1.00 87.44 142 VAL A C 1
ATOM 1084 O O . VAL A 1 142 ? -8.778 5.090 -5.403 1.00 87.44 142 VAL A O 1
ATOM 1087 N N . PRO A 1 143 ? -10.130 6.856 -5.095 1.00 88.50 143 PRO A N 1
ATOM 1088 C CA . PRO A 1 143 ? -10.113 7.281 -6.501 1.00 88.50 143 PRO A CA 1
ATOM 1089 C C . PRO A 1 143 ? -8.713 7.345 -7.132 1.00 88.50 143 PRO A C 1
ATOM 1091 O O . PRO A 1 143 ? -8.506 6.842 -8.232 1.00 88.50 143 PRO A O 1
ATOM 1094 N N . ALA A 1 144 ? -7.724 7.876 -6.407 1.00 86.12 144 ALA A N 1
ATOM 1095 C CA . ALA A 1 144 ? -6.343 7.957 -6.885 1.00 86.12 144 ALA A CA 1
ATOM 1096 C C . ALA A 1 144 ? -5.688 6.578 -7.123 1.00 86.12 144 ALA A C 1
ATOM 1098 O O . ALA A 1 144 ? -4.825 6.444 -7.987 1.00 86.12 144 ALA A O 1
ATOM 1099 N N . ALA A 1 145 ? -6.117 5.530 -6.412 1.00 87.12 145 ALA A N 1
ATOM 1100 C CA . ALA A 1 145 ? -5.572 4.183 -6.572 1.00 87.12 145 ALA A CA 1
ATOM 1101 C C . ALA A 1 145 ? -6.017 3.510 -7.886 1.00 87.12 145 ALA A C 1
ATOM 1103 O O . ALA A 1 145 ? -5.329 2.615 -8.376 1.00 87.12 145 ALA A O 1
ATOM 1104 N N . PHE A 1 146 ? -7.117 3.954 -8.507 1.00 86.06 146 PHE A N 1
ATOM 1105 C CA . PHE A 1 146 ? -7.519 3.456 -9.830 1.00 86.06 146 PHE A CA 1
ATOM 1106 C C . PHE A 1 146 ? -6.532 3.865 -10.929 1.00 86.06 146 PHE A C 1
ATOM 1108 O O . PHE A 1 146 ? -6.335 3.112 -11.881 1.00 86.06 146 PHE A O 1
ATOM 1115 N N . GLU A 1 147 ? -5.869 5.012 -10.780 1.00 86.94 147 GLU A N 1
ATOM 1116 C CA . GLU A 1 147 ? -4.788 5.421 -11.679 1.00 86.94 147 GLU A CA 1
ATOM 1117 C C . GLU A 1 147 ? -3.534 4.569 -11.452 1.00 86.94 147 GLU A C 1
ATOM 1119 O O . GLU A 1 147 ? -2.948 4.075 -12.413 1.00 86.94 147 GLU A O 1
ATOM 1124 N N . ALA A 1 148 ? -3.184 4.287 -10.191 1.00 84.25 148 ALA A N 1
ATOM 1125 C CA . ALA A 1 148 ? -2.072 3.394 -9.855 1.00 84.25 148 ALA A CA 1
ATOM 1126 C C . ALA A 1 148 ? -2.288 1.956 -10.369 1.00 84.25 148 ALA A C 1
ATOM 1128 O O . ALA A 1 148 ? -1.339 1.306 -10.807 1.00 84.25 148 ALA A O 1
ATOM 1129 N N . LYS A 1 149 ? -3.541 1.474 -10.413 1.00 83.12 149 LYS A N 1
ATOM 1130 C CA . LYS A 1 149 ? -3.899 0.157 -10.974 1.00 83.12 149 LYS A CA 1
ATOM 1131 C C . LYS A 1 149 ? -3.434 -0.021 -12.426 1.00 83.12 149 LYS A C 1
ATOM 1133 O O . LYS A 1 149 ? -3.175 -1.153 -12.832 1.00 83.12 149 LYS A O 1
ATOM 1138 N N . LYS A 1 150 ? -3.285 1.059 -13.205 1.00 80.31 150 LYS A N 1
ATOM 1139 C CA . LYS A 1 150 ? -2.821 0.996 -14.607 1.00 80.31 150 LYS A CA 1
ATOM 1140 C C . LYS A 1 150 ? -1.393 0.461 -14.742 1.00 80.31 150 LYS A C 1
ATOM 1142 O O . LYS A 1 150 ? -1.046 -0.041 -15.805 1.00 80.31 150 LYS A O 1
ATOM 1147 N N . LEU A 1 151 ? -0.596 0.517 -13.673 1.00 80.25 151 LEU A N 1
ATOM 1148 C CA . LEU A 1 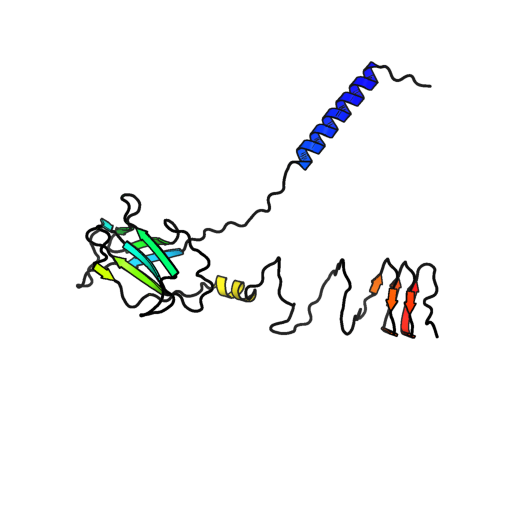151 ? 0.745 -0.064 -13.637 1.00 80.25 151 LEU A CA 1
ATOM 1149 C C . LEU A 1 151 ? 0.723 -1.602 -13.532 1.00 80.25 151 LEU A C 1
ATOM 1151 O O . LEU A 1 151 ? 1.740 -2.239 -13.772 1.00 80.25 151 LEU A O 1
ATOM 1155 N N . ALA A 1 152 ? -0.425 -2.208 -13.205 1.00 79.25 152 ALA A N 1
ATOM 1156 C CA . ALA A 1 152 ? -0.643 -3.659 -13.203 1.00 79.25 152 ALA A CA 1
ATOM 1157 C C . ALA A 1 152 ? 0.392 -4.477 -12.396 1.00 79.25 152 ALA A C 1
ATOM 1159 O O . ALA A 1 152 ? 0.676 -5.623 -12.728 1.00 79.25 152 ALA A O 1
ATOM 1160 N N . GLY A 1 153 ? 0.955 -3.891 -11.333 1.00 78.94 153 GLY A N 1
ATOM 1161 C CA . GLY A 1 153 ? 1.953 -4.545 -10.479 1.00 78.94 153 GLY A CA 1
ATOM 1162 C C . GLY A 1 153 ? 3.384 -4.527 -11.026 1.00 78.94 153 GLY A C 1
ATOM 1163 O O . GLY A 1 153 ? 4.284 -5.038 -10.366 1.00 78.94 153 GLY A O 1
ATOM 1164 N N . PHE A 1 154 ? 3.620 -3.924 -12.194 1.00 83.50 154 PHE A N 1
ATOM 1165 C CA . PHE A 1 154 ? 4.975 -3.685 -12.680 1.00 83.50 154 PHE A CA 1
ATOM 1166 C C . PHE A 1 154 ? 5.671 -2.601 -11.857 1.00 83.50 154 PHE A C 1
ATOM 1168 O O . PHE A 1 154 ? 5.039 -1.765 -11.213 1.00 83.50 154 PHE A O 1
ATOM 1175 N N . THR A 1 155 ? 6.996 -2.599 -11.883 1.00 82.69 155 THR A N 1
ATOM 1176 C CA . THR A 1 155 ? 7.791 -1.537 -11.264 1.00 82.69 155 THR A CA 1
ATOM 1177 C C . THR A 1 155 ? 8.576 -0.809 -12.337 1.00 82.69 155 THR A C 1
ATOM 1179 O O . THR A 1 155 ? 8.620 -1.218 -13.495 1.00 82.69 155 THR A O 1
ATOM 1182 N N . TRP A 1 156 ? 9.221 0.288 -11.957 1.00 79.44 156 TRP A N 1
ATOM 1183 C CA . TRP A 1 156 ? 10.156 0.946 -12.862 1.00 79.44 156 TRP A CA 1
ATOM 1184 C C . TRP A 1 156 ? 11.396 0.088 -13.160 1.00 79.44 156 TRP A C 1
ATOM 1186 O O . TRP A 1 156 ? 11.978 0.197 -14.233 1.00 79.44 156 TRP A O 1
ATOM 1196 N N . GLU A 1 157 ? 11.792 -0.773 -12.220 1.00 82.25 157 GLU A N 1
ATOM 1197 C CA . GLU A 1 157 ? 12.928 -1.690 -12.371 1.00 82.25 157 GLU A CA 1
ATOM 1198 C C . GLU A 1 157 ? 12.582 -2.900 -13.250 1.00 82.25 157 GLU A C 1
ATOM 1200 O O . GLU A 1 157 ? 13.426 -3.393 -13.994 1.00 82.25 157 GLU A O 1
ATOM 1205 N N . ALA A 1 158 ? 11.324 -3.338 -13.209 1.00 83.75 158 ALA A N 1
ATOM 1206 C CA . ALA A 1 158 ? 10.792 -4.415 -14.032 1.00 83.75 158 ALA A CA 1
ATOM 1207 C C . ALA A 1 158 ? 9.497 -3.957 -14.726 1.00 83.75 158 ALA A C 1
ATOM 1209 O O . ALA A 1 158 ? 8.402 -4.379 -14.332 1.00 83.75 158 ALA A O 1
ATOM 1210 N N . PRO A 1 159 ? 9.589 -3.067 -15.735 1.00 82.12 159 PRO A N 1
ATOM 1211 C CA . PRO A 1 159 ? 8.421 -2.656 -16.492 1.00 82.12 159 PRO A CA 1
ATOM 1212 C C . PRO A 1 159 ? 7.913 -3.835 -17.329 1.00 82.12 159 PRO A C 1
ATOM 1214 O O . PRO A 1 159 ? 8.692 -4.607 -17.890 1.00 82.12 159 PRO A O 1
ATOM 1217 N N . GLY A 1 160 ? 6.592 -3.970 -17.436 1.00 79.94 160 GLY A N 1
ATOM 1218 C CA . GLY A 1 160 ? 5.975 -4.912 -18.367 1.00 79.94 160 GLY A CA 1
ATOM 1219 C C . GLY A 1 160 ? 6.229 -4.523 -19.824 1.00 79.94 160 GLY A C 1
ATOM 1220 O O . GLY A 1 160 ? 6.703 -3.426 -20.129 1.00 79.94 160 GLY A O 1
ATOM 1221 N N . THR A 1 161 ? 5.873 -5.404 -20.759 1.00 78.38 161 THR A N 1
ATOM 1222 C CA . THR A 1 161 ? 5.963 -5.080 -22.187 1.00 78.38 161 THR A CA 1
ATOM 1223 C C . THR A 1 161 ? 4.981 -3.964 -22.543 1.00 78.38 161 THR A C 1
ATOM 1225 O O . THR A 1 161 ? 3.790 -4.014 -22.209 1.00 78.38 161 THR A O 1
ATOM 1228 N N . ILE A 1 162 ? 5.487 -2.941 -23.234 1.00 77.00 162 ILE A N 1
ATOM 1229 C CA . ILE A 1 162 ? 4.682 -1.818 -23.720 1.00 77.00 162 ILE A CA 1
ATOM 1230 C C . ILE A 1 162 ? 3.595 -2.366 -24.651 1.00 77.00 162 ILE A C 1
ATOM 1232 O O . ILE A 1 162 ? 3.881 -3.116 -25.579 1.00 77.00 162 ILE A O 1
ATOM 1236 N N . GLY A 1 163 ? 2.340 -1.998 -24.386 1.00 73.69 163 GLY A N 1
ATOM 1237 C CA . GLY A 1 163 ? 1.197 -2.423 -25.198 1.00 73.69 163 GLY A CA 1
ATOM 1238 C C . GLY A 1 163 ? 0.695 -3.850 -24.943 1.00 73.69 163 GLY A C 1
ATOM 1239 O O . GLY A 1 163 ? -0.146 -4.315 -25.702 1.00 73.69 163 GLY A O 1
ATOM 1240 N N . SER A 1 164 ? 1.144 -4.544 -23.889 1.00 71.69 164 SER A N 1
ATOM 1241 C CA . SER A 1 164 ? 0.677 -5.909 -23.560 1.00 71.69 164 SER A CA 1
ATOM 1242 C C . SER A 1 164 ? -0.819 -6.040 -23.272 1.00 71.69 164 SER A C 1
ATOM 1244 O O . SER A 1 164 ? -1.394 -7.082 -23.569 1.00 71.69 164 SER A O 1
ATOM 1246 N N . GLY A 1 165 ? -1.453 -5.018 -22.687 1.00 71.56 165 GLY A N 1
ATOM 1247 C CA . GLY A 1 165 ? -2.896 -5.032 -22.415 1.00 71.56 165 GLY A CA 1
ATOM 1248 C C . GLY A 1 165 ? -3.726 -4.670 -23.647 1.00 71.56 165 GLY A C 1
ATOM 1249 O O . GLY A 1 165 ? -4.596 -5.421 -24.075 1.00 71.56 165 GLY A O 1
ATOM 1250 N N . THR A 1 166 ? -3.429 -3.515 -24.237 1.00 69.12 166 THR A N 1
ATOM 1251 C CA . THR A 1 166 ? -4.020 -3.033 -25.490 1.00 69.12 166 THR A CA 1
ATOM 1252 C C . THR A 1 166 ? -2.890 -2.497 -26.362 1.00 69.12 166 THR A C 1
ATOM 1254 O O . THR A 1 166 ? -2.359 -1.425 -26.042 1.00 69.12 166 THR A O 1
ATOM 1257 N N . PRO A 1 167 ? -2.492 -3.217 -27.425 1.00 68.75 167 PRO A N 1
ATOM 1258 C CA . PRO A 1 167 ? -1.426 -2.773 -28.308 1.00 68.75 167 PRO A CA 1
ATOM 1259 C C . PRO A 1 167 ? -1.781 -1.411 -28.900 1.00 68.75 167 PRO A C 1
ATOM 1261 O O . PRO A 1 167 ? -2.747 -1.274 -29.645 1.00 68.75 167 PRO A O 1
ATOM 1264 N N . ASN A 1 168 ? -1.006 -0.395 -28.542 1.00 67.00 168 ASN A N 1
ATOM 1265 C CA . ASN A 1 168 ? -1.022 0.903 -29.195 1.00 67.00 168 ASN A CA 1
ATOM 1266 C C . ASN A 1 168 ? 0.372 1.134 -29.779 1.00 67.00 168 ASN A C 1
ATOM 1268 O O . ASN A 1 168 ? 1.374 0.729 -29.184 1.00 67.00 168 ASN A O 1
ATOM 1272 N N . THR A 1 169 ? 0.441 1.790 -30.931 1.00 70.94 169 THR A N 1
ATOM 1273 C CA . THR A 1 169 ? 1.696 2.294 -31.481 1.00 70.94 169 THR A CA 1
ATOM 1274 C C . THR A 1 169 ? 2.293 3.304 -30.500 1.00 70.94 169 THR A C 1
ATOM 1276 O O . THR A 1 169 ? 1.727 4.375 -30.279 1.00 70.94 169 THR A O 1
ATOM 1279 N N . GLY A 1 170 ? 3.419 2.954 -29.877 1.00 72.50 170 GLY A N 1
ATOM 1280 C CA . GLY A 1 170 ? 4.214 3.885 -29.081 1.00 72.50 170 GLY A CA 1
ATOM 1281 C C . GLY A 1 170 ? 5.140 4.694 -29.986 1.00 72.50 170 GLY A C 1
ATOM 1282 O O . GLY A 1 170 ? 5.815 4.122 -30.837 1.00 72.50 170 GLY A O 1
ATOM 1283 N N . ALA A 1 171 ? 5.186 6.012 -29.800 1.00 78.25 171 ALA A N 1
ATOM 1284 C CA . ALA A 1 171 ? 6.173 6.872 -30.446 1.00 78.25 171 ALA A CA 1
ATOM 1285 C C . ALA A 1 171 ? 7.284 7.212 -29.443 1.00 78.25 171 ALA A C 1
ATOM 1287 O O . ALA A 1 171 ? 7.004 7.721 -28.357 1.00 78.25 171 ALA A O 1
ATOM 1288 N N . PHE A 1 172 ? 8.539 6.954 -29.812 1.00 78.81 172 PHE A N 1
ATOM 1289 C CA . PHE A 1 172 ? 9.713 7.360 -29.038 1.00 78.81 172 PHE A CA 1
ATOM 1290 C C . PHE A 1 172 ? 10.400 8.524 -29.752 1.00 78.81 172 PHE A C 1
ATOM 1292 O O . PHE A 1 172 ? 10.677 8.434 -30.946 1.00 78.81 172 PHE A O 1
ATOM 1299 N N . SER A 1 173 ? 10.689 9.614 -29.037 1.00 81.25 173 SER A N 1
ATOM 1300 C CA . SER A 1 173 ? 11.488 10.723 -29.583 1.00 81.25 173 SER A CA 1
ATOM 1301 C C . SER A 1 173 ? 12.973 10.367 -29.662 1.00 81.25 173 SER A C 1
ATOM 1303 O O . SER A 1 173 ? 13.670 10.806 -30.574 1.00 81.25 173 SER A O 1
ATOM 1305 N N . THR A 1 174 ? 13.451 9.547 -28.726 1.00 79.81 174 THR A N 1
ATOM 1306 C CA . THR A 1 174 ? 14.792 8.966 -28.721 1.00 79.81 174 THR A CA 1
ATOM 1307 C C . THR A 1 174 ? 14.724 7.513 -28.257 1.00 79.81 174 THR A C 1
ATOM 1309 O O . THR A 1 174 ? 13.993 7.173 -27.328 1.00 79.81 174 THR A O 1
ATOM 1312 N N . LEU A 1 175 ? 15.500 6.645 -28.907 1.00 81.81 175 LEU A N 1
ATOM 1313 C CA . LEU A 1 175 ? 15.721 5.264 -28.487 1.00 81.81 175 L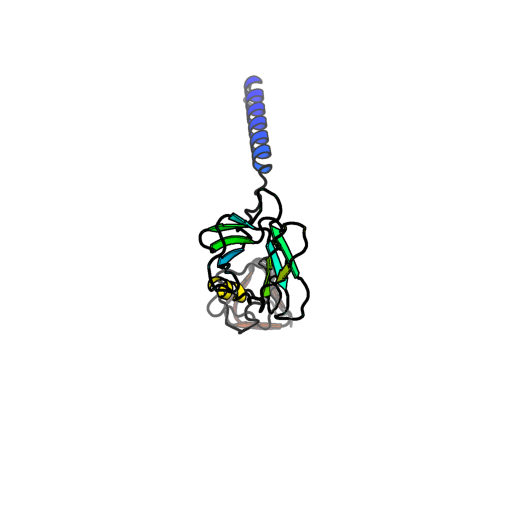EU A CA 1
ATOM 1314 C C . LEU A 1 175 ? 17.229 5.047 -28.361 1.00 81.81 175 LEU A C 1
ATOM 1316 O O . LEU A 1 175 ? 17.956 5.161 -29.344 1.00 81.81 175 LEU A O 1
ATOM 1320 N N . SER A 1 176 ? 17.695 4.750 -27.148 1.00 82.00 176 SER A N 1
ATOM 1321 C CA . SER A 1 176 ? 19.078 4.356 -26.878 1.00 82.00 176 SER A CA 1
ATOM 1322 C C . SER A 1 176 ? 19.068 2.958 -26.275 1.00 82.00 176 SER A C 1
ATOM 1324 O O . SER A 1 176 ? 18.504 2.751 -25.202 1.00 82.00 176 SER A O 1
ATOM 1326 N N . ALA A 1 177 ? 19.659 1.998 -26.981 1.00 82.19 177 ALA A N 1
ATOM 1327 C CA . ALA A 1 177 ? 19.788 0.618 -26.536 1.00 82.19 177 ALA A CA 1
ATOM 1328 C C . ALA A 1 177 ? 21.275 0.257 -26.450 1.00 82.19 177 ALA A C 1
ATOM 1330 O O . ALA A 1 177 ? 22.033 0.512 -27.383 1.00 82.19 177 ALA A O 1
ATOM 1331 N N . SER A 1 178 ? 21.697 -0.338 -25.332 1.00 79.81 178 SER A N 1
ATOM 1332 C CA . SER A 1 178 ? 23.059 -0.871 -25.164 1.00 79.81 178 SER A CA 1
ATOM 1333 C C . SER A 1 178 ? 23.229 -2.275 -25.759 1.00 79.81 178 SER A C 1
ATOM 1335 O O . SER A 1 178 ? 24.356 -2.733 -25.936 1.00 79.81 178 SER A O 1
ATOM 1337 N N . GLY A 1 179 ? 22.117 -2.955 -26.057 1.00 79.69 179 GLY A N 1
ATOM 1338 C CA . GLY A 1 179 ? 22.064 -4.271 -26.690 1.00 79.69 179 GLY A CA 1
ATOM 1339 C C . GLY A 1 179 ? 21.411 -4.240 -28.074 1.00 79.69 179 GLY A C 1
ATOM 1340 O O . GLY A 1 179 ? 21.109 -3.180 -28.620 1.00 79.69 179 GLY A O 1
ATOM 1341 N N . ALA A 1 180 ? 21.179 -5.426 -28.642 1.00 76.06 180 ALA A N 1
ATOM 1342 C CA . ALA A 1 180 ? 20.526 -5.561 -29.940 1.00 76.06 180 ALA A CA 1
ATOM 1343 C C . ALA A 1 180 ? 19.049 -5.139 -29.878 1.00 76.06 180 ALA A C 1
ATOM 1345 O O . ALA A 1 180 ? 18.304 -5.570 -28.998 1.00 76.06 180 ALA A O 1
ATOM 1346 N N . ILE A 1 181 ? 18.611 -4.351 -30.862 1.00 81.38 181 ILE A N 1
ATOM 1347 C CA . ILE A 1 181 ? 17.189 -4.115 -31.126 1.00 81.38 181 ILE A CA 1
ATOM 1348 C C . ILE A 1 181 ? 16.706 -5.278 -31.992 1.00 81.38 181 ILE A C 1
ATOM 1350 O O . ILE A 1 181 ? 17.178 -5.454 -33.113 1.00 81.38 181 ILE A O 1
ATOM 1354 N N . THR A 1 182 ? 15.796 -6.093 -31.461 1.00 76.75 182 THR A N 1
ATOM 1355 C CA . THR A 1 182 ? 15.205 -7.224 -32.187 1.00 76.75 182 THR A CA 1
ATOM 1356 C C . THR A 1 182 ? 13.738 -6.931 -32.474 1.00 76.75 182 THR A C 1
ATOM 1358 O O . THR A 1 182 ? 13.005 -6.453 -31.612 1.00 76.75 182 THR A O 1
ATOM 1361 N N . GLY A 1 183 ? 13.312 -7.181 -33.706 1.00 74.88 183 GLY A N 1
ATOM 1362 C CA . GLY A 1 183 ? 11.947 -6.945 -34.157 1.00 74.88 183 GLY A CA 1
ATOM 1363 C C . GLY A 1 183 ? 11.731 -7.565 -35.531 1.00 74.88 183 GLY A C 1
ATOM 1364 O O . GLY A 1 183 ? 12.693 -7.841 -36.245 1.00 74.88 183 GLY A O 1
ATOM 1365 N N . ALA A 1 184 ? 10.470 -7.803 -35.895 1.00 74.25 184 ALA A N 1
ATOM 1366 C CA . ALA A 1 184 ? 10.124 -8.324 -37.220 1.00 74.25 184 ALA A CA 1
ATOM 1367 C C . ALA A 1 184 ? 10.402 -7.305 -38.340 1.00 74.25 184 ALA A C 1
ATOM 1369 O O . ALA A 1 184 ? 10.668 -7.691 -39.472 1.00 74.25 184 ALA A O 1
ATOM 1370 N N . SER A 1 185 ? 10.343 -6.011 -38.016 1.00 74.88 185 SER A N 1
ATOM 1371 C CA . SER A 1 185 ? 10.675 -4.905 -38.909 1.00 74.88 185 SER A CA 1
ATOM 1372 C C . SER A 1 185 ? 11.183 -3.715 -38.092 1.00 74.88 185 SER A C 1
ATOM 1374 O O . SER A 1 185 ? 10.726 -3.495 -36.967 1.00 74.88 185 SER A O 1
ATOM 1376 N N . LEU A 1 186 ? 12.123 -2.959 -38.660 1.00 77.50 186 LEU A N 1
ATOM 1377 C CA . LEU A 1 186 ? 12.549 -1.652 -38.171 1.00 77.50 186 LEU A CA 1
ATOM 1378 C C . LEU A 1 186 ? 12.337 -0.647 -39.305 1.00 77.50 186 LEU A C 1
ATOM 1380 O O . LEU A 1 186 ? 13.128 -0.593 -40.243 1.00 77.50 186 LEU A O 1
ATOM 1384 N N . ASP A 1 187 ? 11.257 0.122 -39.215 1.00 75.75 187 ASP A N 1
ATOM 1385 C CA . ASP A 1 187 ? 10.884 1.120 -40.215 1.00 75.75 187 ASP A CA 1
ATOM 1386 C C . ASP A 1 187 ? 11.198 2.527 -39.690 1.00 75.75 187 ASP A C 1
ATOM 1388 O O . ASP A 1 187 ? 10.762 2.915 -38.603 1.00 75.75 187 ASP A O 1
ATOM 1392 N N . ALA A 1 188 ? 11.976 3.290 -40.458 1.00 73.75 188 ALA A N 1
ATOM 1393 C CA . ALA A 1 188 ? 12.295 4.680 -40.145 1.00 73.75 188 ALA A CA 1
ATOM 1394 C C . ALA A 1 188 ? 11.141 5.641 -40.489 1.00 73.75 188 ALA A C 1
ATOM 1396 O O . ALA A 1 188 ? 11.209 6.825 -40.143 1.00 73.75 188 ALA A O 1
ATOM 1397 N N . GLY A 1 189 ? 10.116 5.176 -41.211 1.00 77.56 189 GLY A N 1
ATOM 1398 C CA . GLY A 1 189 ? 9.108 6.022 -41.839 1.00 77.56 189 GLY A CA 1
ATOM 1399 C C . GLY A 1 189 ? 9.768 7.034 -42.779 1.00 77.56 189 GLY A C 1
ATOM 1400 O O . GLY A 1 189 ? 10.565 6.681 -43.643 1.00 77.56 189 GLY A O 1
ATOM 1401 N N . SER A 1 190 ? 9.486 8.326 -42.581 1.00 74.38 190 SER A N 1
ATOM 1402 C CA . SER A 1 190 ? 10.170 9.421 -43.291 1.00 74.38 190 SER A CA 1
ATOM 1403 C C . SER A 1 190 ? 11.535 9.805 -42.694 1.00 74.38 190 SER A C 1
ATOM 1405 O O . SER A 1 190 ? 12.160 10.758 -43.159 1.00 74.38 190 SER A O 1
ATOM 1407 N N . GLY A 1 191 ? 11.962 9.145 -41.615 1.00 75.88 191 GLY A N 1
ATOM 1408 C CA . GLY A 1 191 ? 13.217 9.399 -40.913 1.00 75.88 191 GLY A CA 1
ATOM 1409 C C . GLY A 1 191 ? 14.428 8.715 -41.554 1.00 75.88 191 GLY A C 1
ATOM 1410 O O . GLY A 1 191 ? 14.429 8.315 -42.714 1.00 75.88 191 GLY A O 1
ATOM 1411 N N . THR A 1 192 ? 15.515 8.600 -40.795 1.00 74.69 192 THR A N 1
ATOM 1412 C CA . THR A 1 192 ? 16.743 7.906 -41.215 1.00 74.69 192 THR A CA 1
ATOM 1413 C C . THR A 1 192 ? 17.246 7.059 -40.059 1.00 74.69 192 THR A C 1
ATOM 1415 O O . THR A 1 192 ? 17.305 7.536 -38.925 1.00 74.69 192 THR A O 1
ATOM 1418 N N . ILE A 1 193 ? 17.630 5.815 -40.343 1.00 79.38 193 ILE A N 1
ATOM 1419 C CA . ILE A 1 193 ? 18.348 4.978 -39.380 1.00 79.38 193 ILE A CA 1
ATOM 1420 C C . ILE A 1 193 ? 19.836 5.294 -39.531 1.00 79.38 193 ILE A C 1
ATOM 1422 O O . ILE A 1 193 ? 20.398 5.155 -40.618 1.00 79.38 193 ILE A O 1
ATOM 1426 N N . THR A 1 194 ? 20.466 5.729 -38.440 1.00 77.44 194 THR A N 1
ATOM 1427 C CA . THR A 1 194 ? 21.896 6.054 -38.405 1.00 77.44 194 THR A CA 1
ATOM 1428 C C . THR A 1 194 ? 22.599 5.189 -37.370 1.00 77.44 194 THR A C 1
ATOM 1430 O O . THR A 1 194 ? 22.194 5.172 -36.208 1.00 77.44 194 THR A O 1
ATOM 1433 N N . THR A 1 195 ? 23.674 4.505 -37.761 1.00 75.38 195 THR A N 1
ATOM 1434 C CA . THR A 1 195 ? 24.526 3.736 -36.843 1.00 75.38 195 THR A CA 1
ATOM 1435 C C . THR A 1 195 ? 25.964 4.252 -36.874 1.00 75.38 195 THR A C 1
ATOM 1437 O O . THR A 1 195 ? 26.481 4.658 -37.911 1.00 75.38 195 THR A O 1
ATOM 1440 N N . THR A 1 196 ? 26.646 4.249 -35.730 1.00 74.88 196 THR A N 1
ATOM 1441 C CA . THR A 1 196 ? 28.071 4.625 -35.657 1.00 74.88 196 THR A CA 1
ATOM 1442 C C . THR A 1 196 ? 29.025 3.435 -35.805 1.00 74.88 196 THR A C 1
ATOM 1444 O O . THR A 1 196 ? 30.231 3.613 -35.965 1.00 74.88 196 THR A O 1
ATOM 1447 N N . GLY A 1 197 ? 28.490 2.212 -35.763 1.00 76.19 197 GLY A N 1
ATOM 1448 C CA . GLY A 1 197 ? 29.229 0.959 -35.914 1.00 76.19 197 GLY A CA 1
ATOM 1449 C C . GLY A 1 197 ? 28.877 0.212 -37.198 1.00 76.19 197 GLY A C 1
ATOM 1450 O O . GLY A 1 197 ? 28.052 0.665 -37.990 1.00 76.19 197 GLY A O 1
ATOM 1451 N N . ALA A 1 198 ? 29.501 -0.952 -37.384 1.00 76.38 198 ALA A N 1
ATOM 1452 C CA . ALA A 1 198 ? 29.217 -1.815 -38.521 1.00 76.38 198 ALA A CA 1
ATOM 1453 C C . ALA A 1 198 ? 27.751 -2.279 -38.531 1.00 76.38 198 ALA A C 1
ATOM 1455 O O . ALA A 1 198 ? 27.166 -2.559 -37.482 1.00 76.38 198 ALA A O 1
ATOM 1456 N N . ILE A 1 199 ? 27.173 -2.390 -39.723 1.00 77.75 199 ILE A N 1
ATOM 1457 C CA . ILE A 1 199 ? 25.868 -3.013 -39.945 1.00 77.75 199 ILE A CA 1
ATOM 1458 C C . ILE A 1 199 ? 26.136 -4.389 -40.536 1.00 77.75 199 ILE A C 1
ATOM 1460 O O . ILE A 1 199 ? 26.772 -4.485 -41.578 1.00 77.75 199 ILE A O 1
ATOM 1464 N N . SER A 1 200 ? 25.652 -5.448 -39.893 1.00 76.38 200 SER A N 1
ATOM 1465 C CA . SER A 1 200 ? 25.742 -6.805 -40.428 1.00 76.38 200 SER A CA 1
ATOM 1466 C C . SER A 1 200 ? 24.366 -7.447 -40.441 1.00 76.38 200 SER A C 1
ATOM 1468 O O . SER A 1 200 ? 23.739 -7.575 -39.390 1.00 76.38 200 SER A O 1
ATOM 1470 N N . ALA A 1 201 ? 23.895 -7.843 -41.619 1.00 75.75 201 ALA A N 1
ATOM 1471 C CA . ALA A 1 201 ? 22.643 -8.572 -41.768 1.00 75.75 201 ALA A CA 1
ATOM 1472 C C . ALA A 1 201 ? 22.806 -9.732 -42.755 1.00 75.75 201 ALA A C 1
ATOM 1474 O O . ALA A 1 201 ? 23.616 -9.680 -43.679 1.00 75.75 201 ALA A O 1
ATOM 1475 N N . GLY A 1 202 ? 22.017 -10.792 -42.560 1.00 80.38 202 GLY A N 1
ATOM 1476 C CA . GLY A 1 202 ? 21.875 -11.845 -43.562 1.00 80.38 202 GLY A CA 1
ATOM 1477 C C . GLY A 1 202 ? 21.210 -11.263 -44.807 1.00 80.38 202 GLY A C 1
ATOM 1478 O O . GLY A 1 202 ? 21.878 -10.767 -45.708 1.00 80.38 202 GLY A O 1
ATOM 1479 N N . ASN A 1 203 ? 19.884 -11.259 -44.825 1.00 79.94 203 ASN A N 1
ATOM 1480 C CA . ASN A 1 203 ? 19.121 -10.585 -45.869 1.00 79.94 203 ASN A CA 1
ATOM 1481 C C . ASN A 1 203 ? 18.646 -9.232 -45.330 1.00 79.94 203 ASN A C 1
ATOM 1483 O O . ASN A 1 203 ? 18.175 -9.162 -44.195 1.00 79.94 203 ASN A O 1
ATOM 1487 N N . ALA A 1 204 ? 18.779 -8.176 -46.126 1.00 79.06 204 ALA A N 1
ATOM 1488 C CA . ALA A 1 204 ? 18.318 -6.838 -45.789 1.00 79.06 204 ALA A CA 1
ATOM 1489 C C . ALA A 1 204 ? 17.466 -6.259 -46.921 1.00 79.06 204 ALA A C 1
ATOM 1491 O O . ALA A 1 204 ? 17.896 -6.202 -48.075 1.00 79.06 204 ALA A O 1
ATOM 1492 N N . GLU A 1 205 ? 16.278 -5.786 -46.558 1.00 80.31 205 GLU A N 1
ATOM 1493 C CA . GLU A 1 205 ? 15.428 -4.946 -47.394 1.00 80.31 205 GLU A CA 1
ATOM 1494 C C . GLU A 1 205 ? 15.397 -3.553 -46.769 1.00 80.31 205 GLU A C 1
ATOM 1496 O O . GLU A 1 205 ? 15.039 -3.403 -45.601 1.00 80.31 205 GLU A O 1
ATOM 1501 N N . ILE A 1 206 ? 15.828 -2.538 -47.515 1.00 77.44 206 ILE A N 1
ATOM 1502 C CA . ILE A 1 206 ? 15.889 -1.159 -47.025 1.00 77.44 206 ILE A CA 1
ATOM 1503 C C . ILE A 1 206 ? 14.953 -0.301 -47.859 1.00 77.44 206 ILE A C 1
ATOM 1505 O O . ILE A 1 206 ? 15.190 -0.059 -49.046 1.00 77.44 206 ILE A O 1
ATOM 1509 N N . PHE A 1 207 ? 13.920 0.207 -47.200 1.00 72.69 207 PHE A N 1
ATOM 1510 C CA . PHE A 1 207 ? 13.028 1.231 -47.719 1.00 72.69 207 PHE A CA 1
ATOM 1511 C C . PHE A 1 207 ? 13.393 2.551 -47.022 1.00 72.69 207 PHE A C 1
ATOM 1513 O O . PHE A 1 207 ? 13.301 2.650 -45.802 1.00 72.69 207 PHE A O 1
ATOM 1520 N N . GLY A 1 208 ? 13.881 3.544 -47.772 1.00 75.62 208 GLY A N 1
ATOM 1521 C CA . GLY A 1 208 ? 14.353 4.823 -47.215 1.00 75.62 208 GLY A CA 1
ATOM 1522 C C . GLY A 1 208 ? 15.872 4.922 -47.010 1.00 75.62 208 GLY A C 1
ATOM 1523 O O . GLY A 1 208 ? 16.653 4.251 -47.684 1.00 75.62 208 GLY A O 1
ATOM 1524 N N . ASN A 1 209 ? 16.308 5.826 -46.127 1.00 78.19 209 ASN A N 1
ATOM 1525 C CA . ASN A 1 209 ? 17.727 6.157 -45.956 1.00 78.19 209 ASN A CA 1
ATOM 1526 C C . ASN A 1 209 ? 18.363 5.388 -44.789 1.00 78.19 209 ASN A C 1
ATOM 1528 O O . ASN A 1 209 ? 17.868 5.435 -43.659 1.00 78.19 209 ASN A O 1
ATOM 1532 N N . LEU A 1 210 ? 19.512 4.760 -45.050 1.00 79.56 210 LEU A N 1
ATOM 1533 C CA . LEU A 1 210 ? 20.356 4.114 -44.043 1.00 79.56 210 LEU A CA 1
ATOM 1534 C C . LEU A 1 210 ? 21.757 4.732 -44.063 1.00 79.56 210 LEU A C 1
ATOM 1536 O O . LEU A 1 210 ? 22.423 4.745 -45.098 1.00 79.56 210 LEU A O 1
ATOM 1540 N N . THR A 1 211 ? 22.227 5.224 -42.918 1.00 80.75 211 THR A N 1
ATOM 1541 C CA . THR A 1 211 ? 23.576 5.795 -42.791 1.00 80.75 211 THR A CA 1
ATOM 1542 C C . THR A 1 211 ? 24.386 5.037 -41.747 1.00 80.75 211 THR A C 1
ATOM 1544 O O . THR A 1 211 ? 23.911 4.802 -40.639 1.00 80.75 211 THR A O 1
ATOM 1547 N N . THR A 1 212 ? 25.626 4.679 -42.069 1.00 79.75 212 THR A N 1
ATOM 1548 C CA . THR A 1 212 ? 26.581 4.124 -41.107 1.00 79.75 212 THR A CA 1
ATOM 1549 C C . THR A 1 212 ? 27.936 4.817 -41.201 1.00 79.75 212 THR A C 1
ATOM 1551 O O . THR A 1 212 ? 28.404 5.145 -42.290 1.00 79.75 212 THR A O 1
ATOM 1554 N N . THR A 1 213 ? 28.595 5.046 -40.064 1.00 80.50 213 THR A N 1
ATOM 1555 C CA . THR A 1 213 ? 30.011 5.462 -40.054 1.00 80.50 213 THR A CA 1
ATOM 1556 C C . THR A 1 213 ? 30.984 4.278 -40.008 1.00 80.50 213 THR A C 1
ATOM 1558 O O . THR A 1 213 ? 32.191 4.494 -39.974 1.00 80.50 213 THR A O 1
ATOM 1561 N N . GLY A 1 214 ? 30.473 3.043 -39.973 1.00 77.00 214 GLY A N 1
ATOM 1562 C CA . GLY A 1 214 ? 31.248 1.805 -40.048 1.00 77.00 214 GLY A CA 1
ATOM 1563 C C . GLY A 1 214 ? 31.042 1.065 -41.373 1.00 77.00 214 GLY A C 1
ATOM 1564 O O . GLY A 1 214 ? 30.544 1.615 -42.353 1.00 77.00 214 GLY A O 1
ATOM 1565 N N . THR A 1 215 ? 31.421 -0.213 -41.403 1.00 76.94 215 THR A N 1
ATOM 1566 C CA . THR A 1 215 ? 31.243 -1.089 -42.570 1.00 76.94 215 THR A CA 1
ATOM 1567 C C . THR A 1 215 ? 29.837 -1.697 -42.615 1.00 76.94 215 THR A C 1
ATOM 1569 O O . THR A 1 215 ? 29.309 -2.130 -41.595 1.00 76.94 215 THR A O 1
ATOM 1572 N N . GLY A 1 216 ? 29.222 -1.766 -43.798 1.00 78.12 216 GLY A N 1
ATOM 1573 C CA . GLY A 1 216 ? 27.962 -2.487 -44.019 1.00 78.12 216 GLY A CA 1
ATOM 1574 C C . GLY A 1 216 ? 28.195 -3.829 -44.718 1.00 78.12 216 GLY A C 1
ATOM 1575 O O . GLY A 1 216 ? 28.618 -3.837 -45.872 1.00 78.12 216 GLY A O 1
ATOM 1576 N N . THR A 1 217 ? 27.909 -4.951 -44.056 1.00 78.19 217 THR A N 1
ATOM 1577 C CA . THR A 1 217 ? 28.015 -6.310 -44.613 1.00 78.19 217 THR A CA 1
ATOM 1578 C C . THR A 1 217 ? 26.645 -6.973 -44.727 1.00 78.19 217 THR A C 1
ATOM 1580 O O . THR A 1 217 ? 25.966 -7.184 -43.722 1.00 78.19 217 THR A O 1
ATOM 1583 N N . PHE A 1 218 ? 26.259 -7.350 -45.947 1.00 78.69 218 PHE A N 1
ATOM 1584 C CA . PHE A 1 218 ? 24.962 -7.959 -46.248 1.00 78.69 218 PHE A CA 1
ATOM 1585 C C . PHE A 1 218 ? 25.160 -9.234 -47.077 1.00 78.69 218 PHE A C 1
ATOM 1587 O O . PHE A 1 218 ? 25.929 -9.221 -48.040 1.00 78.69 218 PHE A O 1
ATOM 1594 N N . LYS A 1 219 ? 24.469 -10.335 -46.750 1.00 76.56 219 LYS A N 1
ATOM 1595 C CA . LYS A 1 219 ? 24.435 -11.527 -47.626 1.00 76.56 219 LYS A CA 1
ATOM 1596 C C . LYS A 1 219 ? 23.552 -11.267 -48.848 1.00 76.56 219 LYS A C 1
ATOM 1598 O O . LYS A 1 219 ? 23.934 -11.585 -49.961 1.00 76.56 219 LYS A O 1
ATOM 1603 N N . GLN A 1 220 ? 22.392 -10.650 -48.653 1.00 78.12 220 GLN A N 1
ATOM 1604 C CA . GLN A 1 220 ? 21.548 -10.144 -49.737 1.00 78.12 220 GLN A CA 1
ATOM 1605 C C . GLN A 1 220 ? 21.030 -8.761 -49.366 1.00 78.12 220 GLN A C 1
ATOM 1607 O O . GLN A 1 220 ? 20.635 -8.538 -48.224 1.00 78.12 220 GLN A O 1
ATOM 1612 N N . LEU A 1 221 ? 21.043 -7.842 -50.329 1.00 78.88 221 LEU A N 1
ATOM 1613 C CA . LEU A 1 221 ? 20.633 -6.459 -50.132 1.00 78.88 221 LEU A CA 1
ATOM 1614 C C . LEU A 1 221 ? 19.685 -6.034 -51.252 1.00 78.88 221 LEU A C 1
ATOM 1616 O O . LEU A 1 221 ? 20.066 -6.044 -52.421 1.00 78.88 221 LEU A O 1
ATOM 1620 N N . SER A 1 222 ? 18.472 -5.641 -50.878 1.00 81.12 222 SER A N 1
ATOM 1621 C CA . SER A 1 222 ? 17.491 -5.003 -51.754 1.00 81.12 222 SER A CA 1
ATOM 1622 C C . SER A 1 222 ? 17.191 -3.613 -51.207 1.00 81.12 222 SER A C 1
ATOM 1624 O O . SER A 1 222 ? 16.869 -3.474 -50.027 1.00 81.12 222 SER A O 1
ATOM 1626 N N . THR A 1 223 ? 17.325 -2.571 -52.028 1.00 76.50 223 THR A N 1
ATOM 1627 C CA . THR A 1 223 ? 17.134 -1.188 -51.578 1.00 76.50 223 THR A CA 1
ATOM 1628 C C . THR A 1 223 ? 16.211 -0.399 -52.492 1.00 76.50 223 THR A C 1
ATOM 1630 O O . THR A 1 223 ? 16.361 -0.382 -53.711 1.00 76.50 223 THR A O 1
ATOM 1633 N N . THR A 1 224 ? 15.280 0.324 -51.875 1.00 72.69 224 THR A N 1
ATOM 1634 C CA . THR A 1 224 ? 14.521 1.420 -52.485 1.00 72.69 224 THR A CA 1
ATOM 1635 C C . THR A 1 224 ? 14.784 2.670 -51.639 1.00 72.69 224 THR A C 1
ATOM 1637 O O . THR A 1 224 ? 14.003 3.024 -50.756 1.00 72.69 224 THR A O 1
ATOM 1640 N N . GLY A 1 225 ? 15.959 3.280 -51.829 1.00 71.88 225 GLY A N 1
ATOM 1641 C CA . GLY A 1 225 ? 16.466 4.392 -51.015 1.00 71.88 225 GLY A CA 1
ATOM 1642 C C . GLY A 1 225 ? 17.988 4.556 -51.109 1.00 71.88 225 GLY A C 1
ATOM 1643 O O . GLY A 1 225 ? 18.619 3.958 -51.981 1.00 71.88 225 GLY A O 1
ATOM 1644 N N . SER A 1 226 ? 18.585 5.375 -50.235 1.00 73.19 226 SER A N 1
ATOM 1645 C CA . SER A 1 226 ? 20.035 5.629 -50.221 1.00 73.19 226 SER A CA 1
ATOM 1646 C C . SER A 1 226 ? 20.725 4.941 -49.043 1.00 73.19 226 SER A C 1
ATOM 1648 O O . SER A 1 226 ? 20.262 5.034 -47.905 1.00 73.19 226 SER A O 1
ATOM 1650 N N . ILE A 1 227 ? 21.868 4.300 -49.302 1.00 74.75 227 ILE A N 1
ATOM 1651 C CA . ILE A 1 227 ? 22.786 3.829 -48.259 1.00 74.75 227 ILE A CA 1
ATOM 1652 C C . ILE A 1 227 ? 24.052 4.675 -48.309 1.00 74.75 227 ILE A C 1
ATOM 1654 O O . ILE A 1 227 ? 24.711 4.749 -49.344 1.00 74.75 227 ILE A O 1
ATOM 1658 N N . THR A 1 228 ? 24.428 5.263 -47.176 1.00 74.75 228 THR A N 1
ATOM 1659 C CA . THR A 1 228 ? 25.692 5.996 -47.029 1.00 74.75 228 THR A CA 1
ATOM 1660 C C . THR A 1 228 ? 26.565 5.310 -45.979 1.00 74.75 228 THR A C 1
ATOM 1662 O O . THR A 1 228 ? 26.150 5.181 -44.831 1.00 74.75 228 THR A O 1
ATOM 1665 N N . ALA A 1 229 ? 27.772 4.875 -46.358 1.00 72.00 229 ALA A N 1
ATOM 1666 C CA . ALA A 1 229 ? 28.754 4.265 -45.457 1.00 72.00 229 ALA A CA 1
ATOM 1667 C C . ALA A 1 229 ? 30.079 5.047 -45.478 1.00 72.00 229 ALA A C 1
ATOM 1669 O O . ALA A 1 229 ? 30.572 5.404 -46.553 1.00 72.00 229 ALA A O 1
ATOM 1670 N N . ALA A 1 230 ? 30.672 5.315 -44.310 1.00 60.38 230 ALA A N 1
ATOM 1671 C CA . ALA A 1 230 ? 31.984 5.957 -44.223 1.00 60.38 230 ALA A CA 1
ATOM 1672 C C . ALA A 1 230 ? 33.097 4.919 -44.457 1.00 60.38 230 ALA A C 1
ATOM 1674 O O . ALA A 1 230 ? 33.461 4.171 -43.559 1.00 60.38 230 ALA A O 1
ATOM 1675 N N . ALA A 1 231 ? 33.629 4.892 -45.683 1.00 48.97 231 ALA A N 1
ATOM 1676 C CA . ALA A 1 231 ? 34.741 4.043 -46.128 1.00 48.97 231 ALA A CA 1
ATOM 1677 C C . ALA A 1 231 ? 34.508 2.523 -45.968 1.00 48.97 231 ALA A C 1
ATOM 1679 O O . ALA A 1 231 ? 34.938 1.885 -45.013 1.00 48.97 231 ALA A O 1
ATOM 1680 N N . GLY A 1 232 ? 33.881 1.922 -46.979 1.00 50.78 232 GLY A N 1
ATOM 1681 C CA . GLY A 1 232 ? 33.681 0.478 -47.074 1.00 50.78 232 GLY A CA 1
ATOM 1682 C C . GLY A 1 232 ? 32.380 0.196 -47.802 1.00 50.78 232 GLY A C 1
ATOM 1683 O O . GLY A 1 232 ? 31.312 0.575 -47.337 1.00 50.78 232 GLY A O 1
ATOM 1684 N N . VAL A 1 233 ? 32.490 -0.400 -48.984 1.00 52.53 233 VAL A N 1
ATOM 1685 C CA . VAL A 1 233 ? 31.384 -0.695 -49.896 1.00 52.53 233 VAL A CA 1
ATOM 1686 C C . VAL A 1 233 ? 30.254 -1.405 -49.139 1.00 52.53 233 VAL A C 1
ATOM 1688 O O . VAL A 1 233 ? 30.484 -2.444 -48.521 1.00 52.53 233 VAL A O 1
ATOM 1691 N N . ALA A 1 234 ? 29.030 -0.870 -49.198 1.00 53.06 234 ALA A N 1
ATOM 1692 C CA . ALA A 1 234 ? 27.834 -1.647 -48.890 1.00 53.06 234 ALA A CA 1
ATOM 1693 C C . ALA A 1 234 ? 27.718 -2.721 -49.981 1.00 53.06 234 ALA A C 1
ATOM 1695 O O . ALA A 1 234 ? 27.178 -2.474 -51.056 1.00 53.06 234 ALA A O 1
ATOM 1696 N N . THR A 1 235 ? 28.347 -3.872 -49.756 1.00 54.47 235 THR A N 1
ATOM 1697 C CA . THR A 1 235 ? 28.467 -4.928 -50.768 1.00 54.47 235 THR A CA 1
ATOM 1698 C C . THR A 1 235 ? 27.518 -6.050 -50.386 1.00 54.47 235 THR A C 1
ATOM 1700 O O . THR A 1 235 ? 27.635 -6.604 -49.293 1.00 54.47 235 THR A O 1
ATOM 1703 N N . ALA A 1 236 ? 26.574 -6.381 -51.267 1.00 54.38 236 ALA A N 1
ATOM 1704 C CA . ALA A 1 236 ? 25.885 -7.662 -51.196 1.00 54.38 236 ALA A CA 1
ATOM 1705 C C . ALA A 1 236 ? 26.900 -8.744 -51.578 1.00 54.38 236 ALA A C 1
ATOM 1707 O O . ALA A 1 236 ? 27.466 -8.687 -52.670 1.00 54.38 236 ALA A O 1
ATOM 1708 N N . ASN A 1 237 ? 27.176 -9.688 -50.683 1.00 52.41 237 ASN A N 1
ATOM 1709 C CA . ASN A 1 237 ? 28.026 -10.823 -51.019 1.00 52.41 237 ASN A CA 1
ATOM 1710 C C . ASN A 1 237 ? 27.187 -11.822 -51.830 1.00 52.41 237 ASN A C 1
ATOM 1712 O O . ASN A 1 237 ? 26.380 -12.542 -51.246 1.00 52.41 237 ASN A O 1
ATOM 1716 N N . THR A 1 238 ? 27.316 -11.797 -53.161 1.00 50.47 238 THR A N 1
ATOM 1717 C CA . THR A 1 238 ? 26.627 -12.737 -54.067 1.00 50.47 238 THR A CA 1
ATOM 1718 C C . THR A 1 238 ? 27.031 -14.177 -53.805 1.00 50.47 238 THR A C 1
ATOM 1720 O O . THR A 1 238 ? 28.259 -14.410 -53.721 1.00 50.47 238 THR A O 1
#

Sequence (238 aa):
MKKISIKRAKKIGLFLAVFILEVVILSAVSITGVKAAFYEKINYQGKLTNSSGVAVADGTYCMKFRIMDALTVGNELWSETWTAADAKVSITSGLFSVLLGSHTAFTDIFNSVSLYLEVQLDVACDAVYEEVFAPRKQLGAVPAAFEAKKLAGFTWEAPGTIGSGTPNTGAFSTLSASGAITGASLDAGSGTITTTGAISAGNAEIFGNLTTTGTGTFKQLSTTGSITAAAGVATANT